Protein AF-A0A959VIA2-F1 (afdb_monomer_lite)

pLDDT: mean 85.79, std 10.81, range [37.0, 98.38]

Radius of gyration: 27.85 Å; chains: 1; bounding box: 62×46×76 Å

Secondary structure (DSSP, 8-state):
--SS-EEHHHHHHHH-TT---TTHHHHHHHHHHHHHHHHHHTTS-GGGEEEETTEEEE--TT---HHHHHHHHHHHHHH-TTSHHHHHHHHHHH--SSTTTT---HHHHHHHHHHHHHHHHHHHHHHHHHHHTT-HHHHHHHHHHHHHH-TT-HHHHHHHHHHHHHHT-HHHHHHHHHHHHHHHHH-SS-S-GGGHHHHHHHSPTTSS---SS-EEEEEE--TTTHHHHHHHHHHTTPEEPTTSSEEEESSHHHHHHHHHHHHHH-TT--EEEEEEE--TTSPPPHHHHHHHTTSPTT-EEEEHHHHHHHHHH-TT-EEEEPTTSSEEEEE-

Foldseek 3Di:
DAPDWDFLVVVLCQVPVPDPDPCSVVVSVVVLVVVLVVCVVVVHHSCQFDDDDGTTHGDNPPPDDLLVLLVVLLVVLVVDVVCNLVSLVVSLVSDDAFDPPPDPRPVCVVSRVVSLVSNVVSLVVNLVVCVVVVNNVRSVVSLVSNCVRVVQPLVSLLCQLVVCLVVVVLVSNQVSLVSLVVNVVPDPDRPCPVCLVSSCVSDPPPPSPDDVFQFKKKKFKDPVLLVVQVVLCVVLVWDAAPVSRITIGNALVSSVVSVVVSCVVFQQMQIETEGDRDDSHDDDDPVSVVVSVVGGGNWYKYFPVSVVRCVVVDVPWDWDADPVRGMTITDD

Sequence (332 aa):
HQAEPVPRDQVIRDLWPNDESANERNRLSVTAYMLRQYLENCGLGGEMVCSERDLIWIDKGKTPVDAEEFLRLYQKGNEDSKKKSEHWHKAFDLYFGSLLAGCTDLWIEAYRNMHSLAFQKIARHLATEAVHEGNFERAFAILKRAIDLEPESDQILALLLRWGSTAGETDLARQAAFALRRIWCTALEIQHPDLLPIMESVLPPGAMTQTDSPTLAACVVDSSTAPHLASYAREYGLELGKTGDFAIAANPVITQKLSKQILRNHPEARILIAMQIMDRNEPLSKWVRNYHRSVKPGETWVTRGAGAVLLDHDESTRLQVRENRKCYRILA

Structure (mmCIF, N/CA/C/O backbone):
data_AF-A0A959VIA2-F1
#
_entry.id   AF-A0A959VIA2-F1
#
loop_
_atom_site.group_PDB
_atom_site.id
_atom_site.type_symbol
_atom_site.label_atom_id
_atom_site.label_alt_id
_atom_site.label_comp_id
_atom_site.label_asym_id
_atom_site.label_entity_id
_atom_site.label_seq_id
_atom_site.pdbx_PDB_ins_code
_atom_site.Cartn_x
_atom_site.Cartn_y
_atom_site.Cartn_z
_atom_site.occupancy
_atom_site.B_iso_or_equiv
_atom_site.auth_seq_id
_atom_site.auth_comp_id
_atom_site.auth_asym_id
_atom_site.auth_atom_id
_atom_site.pdbx_PDB_model_num
ATOM 1 N N . HIS A 1 1 ? 14.168 7.857 -21.575 1.00 54.50 1 HIS A N 1
ATOM 2 C CA . HIS A 1 1 ? 14.795 8.007 -22.903 1.00 54.50 1 HIS A CA 1
ATOM 3 C C . HIS A 1 1 ? 14.164 7.031 -23.880 1.00 54.50 1 HIS A C 1
ATOM 5 O O . HIS A 1 1 ? 14.644 5.916 -24.027 1.00 54.50 1 HIS A O 1
ATOM 11 N N . GLN A 1 2 ? 13.024 7.383 -24.470 1.00 59.69 2 GLN A N 1
ATOM 12 C CA . GLN A 1 2 ? 12.350 6.510 -25.435 1.00 59.69 2 GLN A CA 1
ATOM 13 C C . GLN A 1 2 ? 12.503 7.082 -26.831 1.00 59.69 2 GLN A C 1
ATOM 15 O O . GLN A 1 2 ? 12.360 8.290 -26.986 1.00 59.69 2 GLN A O 1
ATOM 20 N N . ALA A 1 3 ? 12.820 6.232 -27.811 1.00 64.50 3 ALA A N 1
ATOM 21 C CA . ALA A 1 3 ? 13.201 6.639 -29.167 1.00 64.50 3 ALA A CA 1
ATOM 22 C C . ALA A 1 3 ? 14.385 7.633 -29.245 1.00 64.50 3 ALA A C 1
ATOM 24 O O . ALA A 1 3 ? 14.725 8.110 -30.324 1.00 64.50 3 ALA A O 1
ATOM 25 N N . GLU A 1 4 ? 15.044 7.914 -28.119 1.00 81.81 4 GLU A N 1
ATOM 26 C CA . GLU A 1 4 ? 16.259 8.714 -28.040 1.00 81.81 4 GLU A CA 1
ATOM 27 C C . GLU A 1 4 ? 17.462 7.771 -27.974 1.00 81.81 4 GLU A C 1
ATOM 29 O O . GLU A 1 4 ? 17.526 6.945 -27.057 1.00 81.81 4 GLU A O 1
ATOM 34 N N . PRO A 1 5 ? 18.418 7.882 -28.909 1.00 89.50 5 PRO A N 1
ATOM 35 C CA . PRO A 1 5 ? 19.688 7.178 -28.823 1.00 89.50 5 PRO A CA 1
ATOM 36 C C . PRO A 1 5 ? 20.413 7.503 -27.514 1.00 89.50 5 PRO A C 1
ATOM 38 O O . PRO A 1 5 ? 20.743 8.658 -27.249 1.00 89.50 5 PRO A O 1
ATOM 41 N N . VAL A 1 6 ? 20.686 6.479 -26.704 1.00 91.12 6 VAL A N 1
ATOM 42 C CA . VAL A 1 6 ? 21.445 6.614 -25.455 1.00 91.12 6 VAL A CA 1
ATOM 43 C C . VAL A 1 6 ? 22.852 6.046 -25.655 1.00 91.12 6 VAL A C 1
ATOM 45 O O . VAL A 1 6 ? 22.989 4.967 -26.242 1.00 91.12 6 VAL A O 1
ATOM 48 N N . PRO A 1 7 ? 23.912 6.720 -25.167 1.00 92.88 7 PRO A N 1
ATOM 49 C CA . PRO A 1 7 ? 25.258 6.163 -25.179 1.00 92.88 7 PRO A CA 1
ATOM 50 C C . PRO A 1 7 ? 25.320 4.808 -24.473 1.00 92.88 7 PRO A C 1
ATOM 52 O O . PRO A 1 7 ? 24.856 4.668 -23.341 1.00 92.88 7 PRO A O 1
ATOM 55 N N . ARG A 1 8 ? 25.950 3.813 -25.102 1.00 91.38 8 ARG A N 1
ATOM 56 C CA . ARG A 1 8 ? 26.134 2.472 -24.516 1.00 91.38 8 ARG A CA 1
ATOM 57 C C . ARG A 1 8 ? 26.813 2.533 -23.152 1.00 91.38 8 ARG A C 1
ATOM 59 O O . ARG A 1 8 ? 26.382 1.844 -22.237 1.00 91.38 8 ARG A O 1
ATOM 66 N N . ASP A 1 9 ? 27.814 3.397 -23.007 1.00 89.88 9 ASP A N 1
ATOM 67 C CA . ASP A 1 9 ? 28.530 3.577 -21.742 1.00 89.88 9 ASP A CA 1
ATOM 68 C C . ASP A 1 9 ? 27.619 4.150 -20.640 1.00 89.88 9 ASP A C 1
ATOM 70 O O . ASP A 1 9 ? 27.824 3.855 -19.467 1.00 89.88 9 ASP A O 1
ATOM 74 N N . GLN A 1 10 ? 26.594 4.939 -20.992 1.00 89.12 10 GLN A N 1
ATOM 75 C CA . GLN A 1 10 ? 25.587 5.397 -20.028 1.00 89.12 10 GLN A CA 1
ATOM 76 C C . GLN A 1 10 ? 24.697 4.234 -19.584 1.00 89.12 10 GLN A C 1
ATOM 78 O O . GLN A 1 10 ? 24.553 4.006 -18.390 1.00 89.12 10 GLN A O 1
ATOM 83 N N . VAL A 1 11 ? 24.181 3.445 -20.532 1.00 89.06 11 VAL A N 1
ATOM 84 C CA . VAL A 1 11 ? 23.344 2.272 -20.226 1.00 89.06 11 VAL A CA 1
ATOM 85 C C . VAL A 1 11 ? 24.097 1.245 -19.377 1.00 89.06 11 VAL A C 1
ATOM 87 O O . VAL A 1 11 ? 23.521 0.660 -18.467 1.00 89.06 11 VAL A O 1
ATOM 90 N N . ILE A 1 12 ? 25.389 1.040 -19.641 1.00 89.19 12 ILE A N 1
ATOM 91 C CA . ILE A 1 12 ? 26.249 0.163 -18.838 1.00 89.19 12 ILE A CA 1
ATOM 92 C C . ILE A 1 12 ? 26.342 0.660 -17.395 1.00 89.19 12 ILE A C 1
ATOM 94 O O . ILE A 1 12 ? 26.102 -0.125 -16.483 1.00 89.19 12 ILE A O 1
ATOM 98 N N . ARG A 1 13 ? 26.635 1.952 -17.188 1.00 86.81 13 ARG A N 1
ATOM 99 C CA . ARG A 1 13 ? 26.700 2.541 -15.842 1.00 86.81 13 ARG A CA 1
ATOM 100 C C . ARG A 1 13 ? 25.375 2.426 -15.094 1.00 86.81 13 ARG A C 1
ATOM 102 O O . ARG A 1 13 ? 25.390 2.187 -13.893 1.00 86.81 13 ARG A O 1
ATOM 109 N N . ASP A 1 14 ? 24.254 2.580 -15.794 1.00 83.69 14 ASP A N 1
ATOM 110 C CA . ASP A 1 14 ? 22.926 2.536 -15.179 1.00 83.69 14 ASP A CA 1
ATOM 111 C C . ASP A 1 14 ? 22.495 1.105 -14.819 1.00 83.69 14 ASP A C 1
ATOM 113 O O . ASP A 1 14 ? 21.882 0.897 -13.775 1.00 83.69 14 ASP A O 1
ATOM 117 N N . LEU A 1 15 ? 22.821 0.110 -15.655 1.00 84.31 15 LEU A N 1
ATOM 118 C CA . LEU A 1 15 ? 22.455 -1.294 -15.421 1.00 84.31 15 LEU A CA 1
ATOM 119 C C . LEU A 1 15 ? 23.434 -2.036 -14.502 1.00 84.31 15 LEU A C 1
ATOM 121 O O . LEU A 1 15 ? 23.036 -2.968 -13.803 1.00 84.31 15 LEU A O 1
ATOM 125 N N . TRP A 1 16 ? 24.714 -1.662 -14.526 1.00 87.00 16 TRP A N 1
ATOM 126 C CA . TRP A 1 16 ? 25.787 -2.339 -13.794 1.00 87.00 16 TRP A CA 1
ATOM 127 C C . TRP A 1 16 ? 26.742 -1.337 -13.123 1.00 87.00 16 TRP A C 1
ATOM 129 O O . TRP A 1 16 ? 27.935 -1.336 -13.415 1.00 87.00 16 TRP A O 1
ATOM 139 N N . PRO A 1 17 ? 26.260 -0.508 -12.177 1.00 78.19 17 PRO A N 1
ATOM 140 C CA . PRO A 1 17 ? 27.054 0.574 -11.581 1.00 78.19 17 PRO A CA 1
ATOM 141 C C . PRO A 1 17 ? 28.286 0.112 -10.782 1.00 78.19 17 PRO A C 1
ATOM 143 O O . PRO A 1 17 ? 29.177 0.916 -10.533 1.00 78.19 17 PRO A O 1
ATOM 146 N N . ASN A 1 18 ? 28.331 -1.160 -10.371 1.00 79.56 18 ASN A N 1
ATOM 147 C CA . ASN A 1 18 ? 29.387 -1.738 -9.526 1.00 79.56 18 ASN A CA 1
ATOM 148 C C . ASN A 1 18 ? 30.175 -2.862 -10.227 1.00 79.56 18 ASN A C 1
ATOM 150 O O . ASN A 1 18 ? 30.830 -3.661 -9.558 1.00 79.56 18 ASN A O 1
ATOM 154 N N . ASP A 1 19 ? 30.038 -3.008 -11.545 1.00 76.19 19 ASP A N 1
ATOM 155 C CA . ASP A 1 19 ? 30.784 -4.010 -12.309 1.00 76.19 19 ASP A CA 1
ATOM 156 C C . ASP A 1 19 ? 32.118 -3.390 -12.746 1.00 76.19 19 ASP A C 1
ATOM 158 O O . ASP A 1 19 ? 32.125 -2.356 -13.395 1.00 76.19 19 ASP A O 1
ATOM 162 N N . GLU A 1 20 ? 33.240 -3.985 -12.335 1.00 67.44 20 GLU A N 1
ATOM 163 C CA . GLU A 1 20 ? 34.597 -3.561 -12.728 1.00 67.44 20 GLU A CA 1
ATOM 164 C C . GLU A 1 20 ? 35.187 -4.488 -13.810 1.00 67.44 20 GLU A C 1
ATOM 166 O O . GLU A 1 20 ? 36.397 -4.506 -14.062 1.00 67.44 20 GLU A O 1
ATOM 171 N N . SER A 1 21 ? 34.362 -5.346 -14.422 1.00 72.56 21 SER A N 1
ATOM 172 C CA . SER A 1 21 ? 34.844 -6.316 -15.398 1.00 72.56 21 SER A CA 1
ATOM 173 C C . SER A 1 21 ? 35.234 -5.654 -16.721 1.00 72.56 21 SER A C 1
ATOM 175 O O . SER A 1 21 ? 34.533 -4.820 -17.281 1.00 72.56 21 SER A O 1
ATOM 177 N N . ALA A 1 22 ? 36.328 -6.121 -17.325 1.00 67.56 22 ALA A N 1
ATOM 178 C CA . ALA A 1 22 ? 36.824 -5.599 -18.602 1.00 67.56 22 ALA A CA 1
ATOM 179 C C . ALA A 1 22 ? 35.872 -5.809 -19.813 1.00 67.56 22 ALA A C 1
ATOM 181 O O . ALA A 1 22 ? 36.221 -5.436 -20.931 1.00 67.56 22 ALA A O 1
ATOM 182 N N . ASN A 1 23 ? 34.691 -6.421 -19.626 1.00 80.19 23 ASN A N 1
ATOM 183 C CA . ASN A 1 23 ? 33.809 -6.915 -20.693 1.00 80.19 23 ASN A CA 1
ATOM 184 C C . ASN A 1 23 ? 32.367 -6.360 -20.660 1.00 80.19 23 ASN A C 1
ATOM 186 O O . ASN A 1 23 ? 31.474 -6.928 -21.296 1.00 80.19 23 ASN A O 1
ATOM 190 N N . GLU A 1 24 ? 32.121 -5.235 -19.991 1.00 84.12 24 GLU A N 1
ATOM 191 C CA . GLU A 1 24 ? 30.800 -4.586 -19.890 1.00 84.12 24 GLU A CA 1
ATOM 192 C C . GLU A 1 24 ? 30.092 -4.384 -21.247 1.00 84.12 24 GLU A C 1
ATOM 194 O O . GLU A 1 24 ? 28.900 -4.667 -21.401 1.00 84.12 24 GLU A O 1
ATOM 199 N N . ARG A 1 25 ? 30.831 -3.970 -22.288 1.00 85.62 25 ARG A N 1
ATOM 200 C CA . ARG A 1 25 ? 30.282 -3.781 -23.648 1.00 85.62 25 ARG A CA 1
ATOM 201 C C . ARG A 1 25 ? 29.798 -5.086 -24.284 1.00 85.62 25 ARG A C 1
ATOM 203 O O . ARG A 1 25 ? 28.793 -5.090 -25.006 1.00 85.62 25 ARG A O 1
ATOM 210 N N . ASN A 1 26 ? 30.497 -6.192 -24.025 1.00 88.19 26 ASN A N 1
ATOM 211 C CA . ASN A 1 26 ? 30.077 -7.512 -24.490 1.00 88.19 26 ASN A CA 1
ATOM 212 C C . ASN A 1 26 ? 28.800 -7.944 -23.759 1.00 88.19 26 ASN A C 1
ATOM 214 O O . ASN A 1 26 ? 27.849 -8.390 -24.396 1.00 88.19 26 ASN A O 1
ATOM 218 N N . ARG A 1 27 ? 28.735 -7.715 -22.441 1.00 89.38 27 ARG A N 1
ATOM 219 C CA . ARG A 1 27 ? 27.549 -8.004 -21.626 1.00 89.38 27 ARG A CA 1
ATOM 220 C C . ARG A 1 27 ? 26.315 -7.255 -22.129 1.00 89.38 27 ARG A C 1
ATOM 222 O O . ARG A 1 27 ? 25.292 -7.889 -22.368 1.00 89.38 27 ARG A O 1
ATOM 229 N N . LEU A 1 28 ? 26.428 -5.949 -22.394 1.00 91.25 28 LEU A N 1
ATOM 230 C CA . LEU A 1 28 ? 25.335 -5.171 -22.989 1.00 91.25 28 LEU A CA 1
ATOM 231 C C . LEU A 1 28 ? 24.886 -5.745 -24.340 1.00 91.25 28 LEU A C 1
ATOM 233 O O . LEU A 1 28 ? 23.691 -5.810 -24.620 1.00 91.25 28 LEU A O 1
ATOM 237 N N . SER A 1 29 ? 25.830 -6.183 -25.174 1.00 91.00 29 SER A N 1
ATOM 238 C CA . SER A 1 29 ? 25.520 -6.739 -26.496 1.00 91.00 29 SER A CA 1
ATOM 239 C C . SER A 1 29 ? 24.770 -8.073 -26.401 1.00 91.00 29 SER A C 1
ATOM 241 O O . SER A 1 29 ? 23.808 -8.279 -27.142 1.00 91.00 29 SER A O 1
ATOM 243 N N . VAL A 1 30 ? 25.149 -8.940 -25.456 1.00 91.88 30 VAL A N 1
ATOM 244 C CA . VAL A 1 30 ? 24.432 -10.192 -25.162 1.00 91.88 30 VAL A CA 1
ATOM 245 C C . VAL A 1 30 ? 23.031 -9.903 -24.621 1.00 91.88 30 VAL A C 1
ATOM 247 O O . VAL A 1 30 ? 22.064 -10.469 -25.124 1.00 91.88 30 VAL A O 1
ATOM 250 N N . THR A 1 31 ? 22.895 -8.985 -23.660 1.00 92.88 31 THR A N 1
ATOM 251 C CA . THR A 1 31 ? 21.589 -8.582 -23.113 1.00 92.88 31 THR A CA 1
ATOM 252 C C . THR A 1 31 ? 20.672 -8.024 -24.202 1.00 92.88 31 THR A C 1
ATOM 254 O O . THR A 1 31 ? 19.511 -8.417 -24.288 1.00 92.88 31 THR A O 1
ATOM 257 N N . ALA A 1 32 ? 21.189 -7.156 -25.078 1.00 92.94 32 ALA A N 1
ATOM 258 C CA . ALA A 1 32 ? 20.429 -6.606 -26.197 1.00 92.94 32 ALA A CA 1
ATOM 259 C C . ALA A 1 32 ? 19.986 -7.701 -27.178 1.00 92.94 32 ALA A C 1
ATOM 261 O O . ALA A 1 32 ? 18.845 -7.691 -27.625 1.00 92.94 32 ALA A O 1
ATOM 262 N N . TYR A 1 33 ? 20.859 -8.665 -27.490 1.00 94.06 33 TYR A N 1
ATOM 263 C CA . TYR A 1 33 ? 20.501 -9.812 -28.325 1.00 94.06 33 TYR A CA 1
ATOM 264 C C . TYR A 1 33 ? 19.386 -10.657 -27.697 1.00 94.06 33 TYR A C 1
ATOM 266 O O . TYR A 1 33 ? 18.393 -10.938 -28.364 1.00 94.06 3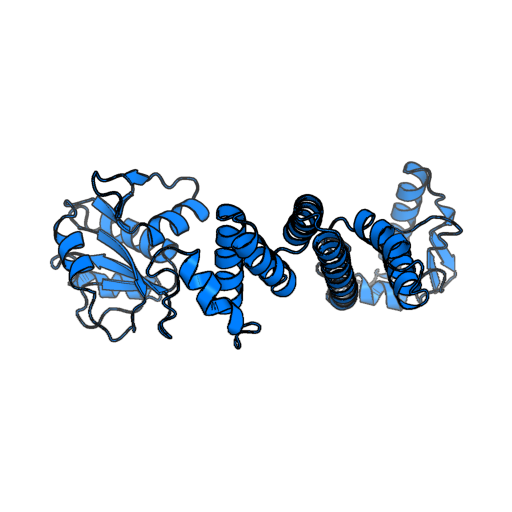3 TYR A O 1
ATOM 274 N N . MET A 1 34 ? 19.504 -10.996 -26.410 1.00 95.25 34 MET A N 1
ATOM 275 C CA . MET A 1 34 ? 18.464 -11.737 -25.690 1.00 95.25 34 MET A CA 1
ATOM 276 C C . MET A 1 34 ? 17.135 -10.980 -25.699 1.00 95.25 34 MET A C 1
ATOM 278 O O . MET A 1 34 ? 16.098 -11.575 -25.974 1.00 95.25 34 MET A O 1
ATOM 282 N N . LEU A 1 35 ? 17.157 -9.665 -25.457 1.00 93.12 35 LEU A N 1
ATOM 283 C CA . LEU A 1 35 ? 15.956 -8.833 -25.496 1.00 93.12 35 LEU A CA 1
ATOM 284 C C . LEU A 1 35 ? 15.275 -8.878 -26.871 1.00 93.12 35 LEU A C 1
ATOM 286 O O . LEU A 1 35 ? 14.057 -9.014 -26.924 1.00 93.12 35 LEU A O 1
ATOM 290 N N . ARG A 1 36 ? 16.039 -8.832 -27.973 1.00 94.75 36 ARG A N 1
ATOM 291 C CA . ARG A 1 36 ? 15.478 -8.980 -29.330 1.00 94.75 36 ARG A CA 1
ATOM 292 C C . ARG A 1 36 ? 14.759 -10.310 -29.502 1.00 94.75 36 ARG A C 1
ATOM 294 O O . ARG A 1 36 ? 13.613 -10.314 -29.932 1.00 94.75 36 ARG A O 1
ATOM 301 N N . GLN A 1 37 ? 15.394 -11.412 -29.103 1.00 95.19 37 GLN A N 1
ATOM 302 C CA . GLN A 1 37 ? 14.780 -12.739 -29.192 1.00 95.19 37 GLN A CA 1
ATOM 303 C C . GLN A 1 37 ? 13.505 -12.838 -28.349 1.00 95.19 37 GLN A C 1
ATOM 305 O O . GLN A 1 37 ? 12.515 -13.419 -28.783 1.00 95.19 37 GLN A O 1
ATOM 310 N N . TYR A 1 38 ? 13.510 -12.268 -27.141 1.00 94.19 38 TYR A N 1
ATOM 311 C CA . TYR A 1 38 ? 12.321 -12.247 -26.292 1.00 94.19 38 TYR A CA 1
ATOM 312 C C . TYR A 1 38 ? 11.181 -11.453 -26.919 1.00 94.19 38 TYR A C 1
ATOM 314 O O . TYR A 1 38 ? 10.045 -11.920 -26.894 1.00 94.19 38 TYR A O 1
ATOM 322 N N . LEU A 1 39 ? 11.472 -10.287 -27.496 1.00 91.12 39 LEU A N 1
ATOM 323 C CA . LEU A 1 39 ? 10.466 -9.499 -28.200 1.00 91.12 39 LEU A CA 1
ATOM 324 C C . LEU A 1 39 ? 9.893 -10.297 -29.375 1.00 91.12 39 LEU A C 1
ATOM 326 O O . LEU A 1 39 ? 8.674 -10.462 -29.427 1.00 91.12 39 LEU A O 1
ATOM 330 N N . GLU A 1 40 ? 10.745 -10.881 -30.226 1.00 92.25 40 GLU A N 1
ATOM 331 C CA . GLU A 1 40 ? 10.318 -11.687 -31.384 1.00 92.25 40 GLU A CA 1
ATOM 332 C C . GLU A 1 40 ? 9.383 -12.827 -30.967 1.00 92.25 40 GLU A C 1
ATOM 334 O O . GLU A 1 40 ? 8.321 -13.023 -31.562 1.00 92.25 40 GLU A O 1
ATOM 339 N N . ASN A 1 41 ? 9.728 -13.535 -29.890 1.00 92.75 41 ASN A N 1
ATOM 340 C CA . ASN A 1 41 ? 8.917 -14.625 -29.347 1.00 92.75 41 ASN A CA 1
ATOM 341 C C . ASN A 1 41 ? 7.564 -14.154 -28.792 1.00 92.75 41 ASN A C 1
ATOM 343 O O . ASN A 1 41 ? 6.594 -14.910 -28.807 1.00 92.75 41 ASN A O 1
ATOM 347 N N . CYS A 1 42 ? 7.482 -12.909 -28.324 1.00 88.56 42 CYS A N 1
ATOM 348 C CA . CYS A 1 42 ? 6.239 -12.269 -27.897 1.00 88.56 42 CYS A CA 1
ATOM 349 C C . CYS A 1 42 ? 5.432 -11.683 -29.071 1.00 88.56 42 CYS A C 1
ATOM 351 O O . CYS A 1 42 ? 4.400 -11.052 -28.841 1.00 88.56 42 CYS A O 1
ATOM 353 N N . GLY A 1 43 ? 5.885 -11.855 -30.319 1.00 88.75 43 GLY A N 1
ATOM 354 C CA . GLY A 1 43 ? 5.278 -11.236 -31.500 1.00 88.75 43 GLY A CA 1
ATOM 355 C C . GLY A 1 43 ? 5.537 -9.729 -31.603 1.00 88.75 43 GLY A C 1
ATOM 356 O O . GLY A 1 43 ? 4.877 -9.045 -32.384 1.00 88.75 43 GLY A O 1
ATOM 357 N N . LEU A 1 44 ? 6.478 -9.212 -30.810 1.00 81.19 44 LEU A N 1
ATOM 358 C CA . LEU A 1 44 ? 6.980 -7.845 -30.871 1.00 81.19 44 LEU A CA 1
ATOM 359 C C . LEU A 1 44 ? 8.258 -7.861 -31.724 1.00 81.19 44 LEU A C 1
ATOM 361 O O . LEU A 1 44 ? 9.098 -8.735 -31.572 1.00 81.19 44 LEU A O 1
ATOM 365 N N . GLY A 1 45 ? 8.418 -6.946 -32.672 1.00 85.44 45 GLY A N 1
ATOM 366 C CA . GLY A 1 45 ? 9.570 -6.989 -33.576 1.00 85.44 45 GLY A CA 1
ATOM 367 C C . GLY A 1 45 ? 10.912 -6.883 -32.838 1.00 85.44 45 GLY A C 1
ATOM 368 O O . GLY A 1 45 ? 11.112 -5.962 -32.045 1.00 85.44 45 GLY A O 1
ATOM 369 N N . GLY A 1 46 ? 11.864 -7.784 -33.102 1.00 85.62 46 GLY A N 1
ATOM 370 C CA . GLY A 1 46 ? 13.225 -7.689 -32.552 1.00 85.62 46 GLY A CA 1
ATOM 371 C C . GLY A 1 46 ? 13.953 -6.418 -33.007 1.00 85.62 46 GLY A C 1
ATOM 372 O O . GLY A 1 46 ? 14.828 -5.896 -32.312 1.00 85.62 46 GLY A O 1
ATOM 373 N N . GLU A 1 47 ? 13.538 -5.854 -34.140 1.00 88.56 47 GLU A N 1
ATOM 374 C CA . GLU A 1 47 ? 13.982 -4.565 -34.661 1.00 88.56 47 GLU A CA 1
ATOM 375 C C . GLU A 1 47 ? 13.688 -3.383 -33.726 1.00 88.56 47 GLU A C 1
ATOM 377 O O . GLU A 1 47 ? 14.355 -2.355 -33.837 1.00 88.56 47 GLU A O 1
ATOM 382 N N . MET A 1 48 ? 12.780 -3.540 -32.751 1.00 90.25 48 MET A N 1
ATOM 383 C CA . MET A 1 48 ? 12.521 -2.522 -31.728 1.00 90.25 48 MET A CA 1
ATOM 384 C C . MET A 1 48 ? 13.773 -2.196 -30.902 1.00 90.25 48 MET A C 1
ATOM 386 O O . MET A 1 48 ? 13.890 -1.083 -30.397 1.00 90.25 48 MET A O 1
ATOM 390 N N . VAL A 1 49 ? 14.729 -3.125 -30.754 1.00 92.25 49 VAL A N 1
ATOM 391 C CA . VAL A 1 49 ? 16.016 -2.853 -30.087 1.00 92.25 49 VAL A CA 1
ATOM 392 C C . VAL A 1 49 ? 17.037 -2.396 -31.122 1.00 92.25 49 VAL A C 1
ATOM 394 O O . VAL A 1 49 ? 17.795 -3.191 -31.699 1.00 92.25 49 VAL A O 1
ATOM 397 N N . CYS A 1 50 ? 17.087 -1.091 -31.336 1.00 91.44 50 CYS A N 1
ATOM 398 C CA . CYS A 1 50 ? 17.985 -0.471 -32.290 1.00 91.44 50 CYS A CA 1
ATOM 399 C C . CYS A 1 50 ? 19.360 -0.200 -31.667 1.00 91.44 50 CYS A C 1
ATOM 401 O O . CYS A 1 50 ? 19.494 0.074 -30.473 1.00 91.44 50 CYS A O 1
ATOM 403 N N . SER A 1 51 ? 20.411 -0.272 -32.481 1.00 91.38 51 SER A N 1
ATOM 404 C CA . SER A 1 51 ? 21.758 0.057 -32.025 1.00 91.38 51 SER A CA 1
ATOM 405 C C . SER A 1 51 ? 22.641 0.548 -33.160 1.00 91.38 51 SER A C 1
ATOM 407 O O . SER A 1 51 ? 22.699 -0.088 -34.209 1.00 91.38 51 SER A O 1
ATOM 409 N N . GLU A 1 52 ? 23.413 1.593 -32.887 1.00 90.06 52 GLU A N 1
ATOM 410 C CA . GLU A 1 52 ? 24.546 2.054 -33.694 1.00 90.06 52 GLU A CA 1
ATOM 411 C C . GLU A 1 52 ? 25.836 1.944 -32.866 1.00 90.06 52 GLU A C 1
ATOM 413 O O . GLU A 1 52 ? 25.773 1.583 -31.689 1.00 90.06 52 GLU A O 1
ATOM 418 N N . ARG A 1 53 ? 27.011 2.203 -33.469 1.00 86.62 53 ARG A N 1
ATOM 419 C CA . ARG A 1 53 ? 28.348 1.957 -32.870 1.00 86.62 53 ARG A CA 1
ATOM 420 C C . ARG A 1 53 ? 28.388 2.143 -31.349 1.00 86.62 53 ARG A C 1
ATOM 422 O O . ARG A 1 53 ? 28.613 1.171 -30.632 1.00 86.62 53 ARG A O 1
ATOM 429 N N . ASP A 1 54 ? 28.095 3.354 -30.883 1.00 90.44 54 ASP A N 1
ATOM 430 C CA . ASP A 1 54 ? 28.140 3.713 -29.463 1.00 90.44 54 ASP A CA 1
ATOM 431 C C . ASP A 1 54 ? 26.758 4.056 -28.883 1.00 90.44 54 ASP A C 1
ATOM 433 O O . ASP A 1 54 ? 26.669 4.541 -27.758 1.00 90.44 54 ASP A O 1
ATOM 437 N N . LEU A 1 55 ? 25.674 3.777 -29.616 1.00 92.81 55 LEU A N 1
ATOM 438 C CA . LEU A 1 55 ? 24.307 4.149 -29.241 1.00 92.81 55 LEU A CA 1
ATOM 439 C C . LEU A 1 55 ? 23.377 2.933 -29.206 1.00 92.81 55 LEU A C 1
ATOM 441 O O . LEU A 1 55 ? 23.502 2.000 -30.000 1.00 92.81 55 LEU A O 1
ATOM 445 N N . ILE A 1 56 ? 22.413 2.955 -28.294 1.00 92.81 56 ILE A N 1
ATOM 446 C CA . ILE A 1 56 ? 21.337 1.967 -28.203 1.00 92.81 56 ILE A CA 1
ATOM 447 C C . ILE A 1 56 ? 20.035 2.676 -27.831 1.00 92.81 56 ILE A C 1
ATOM 449 O O . ILE A 1 56 ? 20.044 3.624 -27.048 1.00 92.81 56 ILE A O 1
ATOM 453 N N . TRP A 1 57 ? 18.919 2.245 -28.411 1.00 92.38 57 TRP A N 1
ATOM 454 C CA . TRP A 1 57 ? 17.594 2.749 -28.057 1.00 92.38 57 TRP A CA 1
ATOM 455 C C . TRP A 1 57 ? 16.516 1.710 -28.334 1.00 92.38 57 TRP A C 1
ATOM 457 O O . TRP A 1 57 ? 16.735 0.729 -29.045 1.00 92.38 57 TRP A O 1
ATOM 467 N N . ILE A 1 58 ? 15.340 1.950 -27.759 1.00 89.88 58 ILE A N 1
ATOM 468 C CA . ILE A 1 58 ? 14.128 1.204 -28.078 1.00 89.88 58 ILE A CA 1
ATOM 469 C C . ILE A 1 58 ? 13.266 2.069 -28.998 1.00 89.88 58 ILE A C 1
ATOM 471 O O . ILE A 1 58 ? 12.784 3.126 -28.577 1.00 89.88 58 ILE A O 1
ATOM 475 N N . ASP A 1 59 ? 13.080 1.625 -30.240 1.00 88.94 59 ASP A N 1
ATOM 476 C CA . ASP A 1 59 ? 12.052 2.146 -31.135 1.00 88.94 59 ASP A CA 1
ATOM 477 C C . ASP A 1 59 ? 10.780 1.323 -30.951 1.00 88.94 59 ASP A C 1
ATOM 479 O O . ASP A 1 59 ? 10.607 0.233 -31.493 1.00 88.94 59 ASP A O 1
ATOM 483 N N . LYS A 1 60 ? 9.870 1.851 -30.140 1.00 81.50 60 LYS A N 1
ATOM 484 C CA . LYS A 1 60 ? 8.581 1.207 -29.903 1.00 81.50 60 LYS A CA 1
ATOM 485 C C . LYS A 1 60 ? 7.596 1.380 -31.064 1.00 81.50 60 LYS A C 1
ATOM 487 O O . LYS A 1 60 ? 6.533 0.758 -31.044 1.00 81.50 60 LYS A O 1
ATOM 492 N N . GLY A 1 61 ? 7.888 2.238 -32.045 1.00 82.56 61 GLY A N 1
ATOM 493 C CA . GLY A 1 61 ? 6.954 2.613 -33.101 1.00 82.56 61 GLY A CA 1
ATOM 494 C C . GLY A 1 61 ? 5.607 3.083 -32.537 1.00 82.56 61 GLY A C 1
ATOM 495 O O . GLY A 1 61 ? 5.527 4.056 -31.788 1.00 82.56 61 GLY A O 1
ATOM 496 N N . LYS A 1 62 ? 4.529 2.369 -32.889 1.00 76.50 62 LYS A N 1
ATOM 497 C CA . LYS A 1 62 ? 3.162 2.608 -32.380 1.00 76.50 62 LYS A CA 1
ATOM 498 C C . LYS A 1 62 ? 2.772 1.700 -31.209 1.00 76.50 62 LYS A C 1
ATOM 500 O O . LYS A 1 62 ? 1.610 1.710 -30.808 1.00 76.50 62 LYS A O 1
ATOM 505 N N . THR A 1 63 ? 3.704 0.902 -30.694 1.00 83.12 63 THR A N 1
ATOM 506 C CA . THR A 1 63 ? 3.434 -0.038 -29.605 1.00 83.12 63 THR A CA 1
ATOM 507 C C . THR A 1 63 ? 3.069 0.749 -28.346 1.00 83.12 63 THR A C 1
ATOM 509 O O . THR A 1 63 ? 3.869 1.576 -27.894 1.00 83.12 63 THR A O 1
ATOM 512 N N . PRO A 1 64 ? 1.861 0.550 -27.795 1.00 81.56 64 PRO A N 1
ATOM 513 C CA . PRO A 1 64 ? 1.434 1.263 -26.605 1.00 81.56 64 PRO A CA 1
ATOM 514 C C . PRO A 1 64 ? 2.214 0.770 -25.385 1.00 81.56 64 PRO A C 1
ATOM 516 O O . PRO A 1 64 ? 2.461 -0.423 -25.231 1.00 81.56 64 PRO A O 1
ATOM 519 N N . VAL A 1 65 ? 2.563 1.707 -24.509 1.00 89.25 65 VAL A N 1
ATOM 520 C CA . VAL A 1 65 ? 3.145 1.434 -23.193 1.00 89.25 65 VAL A CA 1
ATOM 521 C C . VAL A 1 65 ? 2.164 1.978 -22.167 1.00 89.25 65 VAL A C 1
ATOM 523 O O . VAL A 1 65 ? 1.804 3.156 -22.203 1.00 89.25 65 VAL A O 1
ATOM 526 N N . ASP A 1 66 ? 1.702 1.106 -21.285 1.00 92.81 66 ASP A N 1
ATOM 527 C CA . ASP A 1 66 ? 0.684 1.388 -20.275 1.00 92.81 66 ASP A CA 1
ATOM 528 C C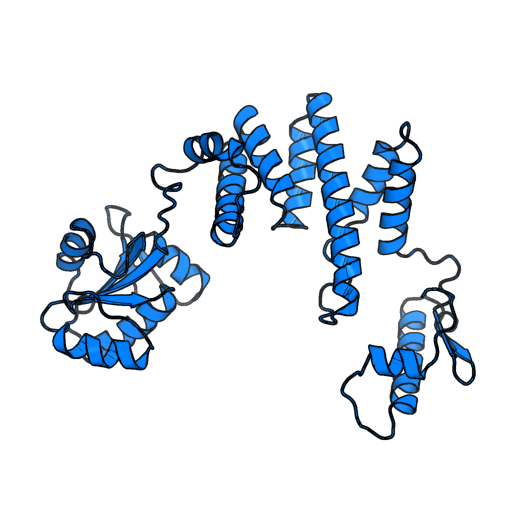 . ASP A 1 66 ? 1.072 2.541 -19.340 1.00 92.81 66 ASP A C 1
ATOM 530 O O . ASP A 1 66 ? 0.280 3.464 -19.157 1.00 92.81 66 ASP A O 1
ATOM 534 N N . ALA A 1 67 ? 2.301 2.548 -18.822 1.00 92.69 67 ALA A N 1
ATOM 535 C CA . ALA A 1 67 ? 2.812 3.580 -17.922 1.00 92.69 67 ALA A CA 1
ATOM 536 C C . ALA A 1 67 ? 2.780 4.980 -18.562 1.00 92.69 67 ALA A C 1
ATOM 538 O O . ALA A 1 67 ? 2.415 5.974 -17.933 1.00 92.69 67 ALA A O 1
ATOM 539 N N . GLU A 1 68 ? 3.100 5.071 -19.851 1.00 91.38 68 GLU A N 1
ATOM 540 C CA . GLU A 1 68 ? 3.028 6.338 -20.574 1.00 91.38 68 GLU A CA 1
ATOM 541 C C . GLU A 1 68 ? 1.604 6.742 -20.910 1.00 91.38 68 GLU A C 1
ATOM 543 O O . GLU A 1 68 ? 1.247 7.911 -20.775 1.00 91.38 68 GLU A O 1
ATOM 548 N N . GLU A 1 69 ? 0.787 5.792 -21.361 1.00 95.25 69 GLU A N 1
ATOM 549 C CA . GLU A 1 69 ? -0.610 6.055 -21.679 1.00 95.25 69 GLU A CA 1
ATOM 550 C C . GLU A 1 69 ? -1.365 6.522 -20.427 1.00 95.25 69 GLU A C 1
ATOM 552 O O . GLU A 1 69 ? -2.145 7.474 -20.501 1.00 95.25 69 GLU A O 1
ATOM 557 N N . PHE A 1 70 ? -1.054 5.940 -19.267 1.00 97.56 70 PHE A N 1
ATOM 558 C CA . PHE A 1 70 ? -1.516 6.384 -17.957 1.00 97.56 70 PHE A CA 1
ATOM 559 C C . PHE A 1 70 ? -1.187 7.863 -17.705 1.00 97.56 70 PHE A C 1
ATOM 561 O O . PHE A 1 70 ? -2.096 8.666 -17.473 1.00 97.56 70 PHE A O 1
ATOM 568 N N . LEU A 1 71 ? 0.089 8.259 -17.801 1.00 95.44 71 LEU A N 1
ATOM 569 C CA . LEU A 1 71 ? 0.496 9.653 -17.579 1.00 95.44 71 LEU A CA 1
ATOM 570 C C . LEU A 1 71 ? -0.103 10.602 -18.619 1.00 95.44 71 LEU A C 1
ATOM 572 O O . LEU A 1 71 ? -0.525 11.708 -18.278 1.00 95.44 71 LEU A O 1
ATOM 576 N N . ARG A 1 72 ? -0.191 10.170 -19.879 1.00 95.50 72 ARG A N 1
ATOM 577 C CA . ARG A 1 72 ? -0.788 10.953 -20.963 1.00 95.50 72 ARG A CA 1
ATOM 578 C C . ARG A 1 72 ? -2.268 11.221 -20.701 1.00 95.50 72 ARG A C 1
ATOM 580 O O . ARG A 1 72 ? -2.751 12.322 -20.952 1.00 95.50 72 ARG A O 1
ATOM 587 N N . LEU A 1 73 ? -3.014 10.223 -20.232 1.00 97.44 73 LEU A N 1
ATOM 588 C CA . LEU A 1 73 ? -4.419 10.374 -19.848 1.00 97.44 73 LEU A CA 1
ATOM 589 C C . LEU A 1 73 ? -4.573 11.254 -18.604 1.00 97.44 73 LEU A C 1
ATOM 591 O O . LEU A 1 73 ? -5.445 12.124 -18.578 1.00 97.44 73 LEU A O 1
ATOM 595 N N . TYR A 1 74 ? -3.694 11.091 -17.614 1.00 97.12 74 TYR A N 1
ATOM 596 C CA . TYR A 1 74 ? -3.650 11.965 -16.445 1.00 97.12 74 TYR A CA 1
ATOM 597 C C . TYR A 1 74 ? -3.453 13.437 -16.844 1.00 97.12 74 TYR A C 1
ATOM 599 O O . TYR A 1 74 ? -4.221 14.297 -16.406 1.00 97.12 74 TYR A O 1
ATOM 607 N N . GLN A 1 75 ? -2.478 13.725 -17.714 1.00 96.38 75 GLN A N 1
ATOM 608 C CA . GLN A 1 75 ? -2.201 15.067 -18.238 1.00 96.38 75 GLN A CA 1
ATOM 609 C C . GLN A 1 75 ? -3.383 15.630 -19.030 1.00 96.38 75 GLN A C 1
ATOM 611 O O . GLN A 1 75 ? -3.851 16.717 -18.699 1.00 96.38 75 GLN A O 1
ATOM 616 N N . LYS A 1 76 ? -3.957 14.866 -19.970 1.00 96.00 76 LYS A N 1
ATOM 617 C CA . LYS A 1 76 ? -5.141 15.313 -20.725 1.00 96.00 76 LYS A CA 1
ATOM 618 C C . LYS A 1 76 ? -6.320 15.673 -19.828 1.00 96.00 76 LYS A C 1
ATOM 620 O O . LYS A 1 76 ? -7.007 16.649 -20.098 1.00 96.00 76 LYS A O 1
ATOM 625 N N . GLY A 1 77 ? -6.547 14.927 -18.747 1.00 95.38 77 GLY A N 1
ATOM 626 C CA . GLY A 1 77 ? -7.594 15.285 -17.791 1.00 95.38 77 GLY A CA 1
ATOM 627 C C . GLY A 1 77 ? -7.276 16.530 -16.949 1.00 95.38 77 GLY A C 1
ATOM 628 O O . GLY A 1 77 ? -8.194 17.166 -16.440 1.00 95.38 77 GLY A O 1
ATOM 629 N N . ASN A 1 78 ? -6.004 16.921 -16.805 1.00 93.25 78 ASN A N 1
ATOM 630 C CA . ASN A 1 78 ? -5.656 18.224 -16.222 1.00 93.25 78 ASN A CA 1
ATOM 631 C C . ASN A 1 78 ? -5.869 19.381 -17.220 1.00 93.25 78 ASN A C 1
ATOM 633 O O . ASN A 1 78 ? -6.161 20.491 -16.782 1.00 93.25 78 ASN A O 1
ATOM 637 N N . GLU A 1 79 ? -5.730 19.133 -18.525 1.00 94.88 79 GLU A N 1
ATOM 638 C CA . GLU A 1 79 ? -5.867 20.141 -19.589 1.00 94.88 79 GLU A CA 1
ATOM 639 C C . GLU A 1 79 ? -7.328 20.384 -20.004 1.00 94.88 79 GLU A C 1
ATOM 641 O O . GLU A 1 79 ? -7.748 21.532 -20.150 1.00 94.88 79 GLU A O 1
ATOM 646 N N . ASP A 1 80 ? -8.118 19.319 -20.176 1.00 92.50 80 ASP A N 1
ATOM 647 C CA . ASP A 1 80 ? -9.527 19.389 -20.578 1.00 92.50 80 ASP A CA 1
ATOM 648 C C . ASP A 1 80 ? -10.442 19.103 -19.384 1.00 92.50 80 ASP A C 1
ATOM 650 O O . ASP A 1 80 ? -10.777 17.956 -19.081 1.00 92.50 80 ASP A O 1
ATOM 654 N N . SER A 1 81 ? -10.889 20.167 -18.715 1.00 87.19 81 SER A N 1
ATOM 655 C CA . SER A 1 81 ? -11.783 20.057 -17.558 1.00 87.19 81 SER A CA 1
ATOM 656 C C . SER A 1 81 ? -13.139 19.427 -17.887 1.00 87.19 81 SER A C 1
ATOM 658 O O . SER A 1 81 ? -13.738 18.822 -17.002 1.00 87.19 81 SER A O 1
ATOM 660 N N . LYS A 1 82 ? -13.621 19.516 -19.138 1.00 89.62 82 LYS A N 1
ATOM 661 C CA . LYS A 1 82 ? -14.916 18.942 -19.545 1.00 89.62 82 LYS A CA 1
ATOM 662 C C . LYS A 1 82 ? -14.845 17.430 -19.722 1.00 89.62 82 LYS A C 1
ATOM 664 O O . LYS A 1 82 ? -15.841 16.754 -19.496 1.00 89.62 82 LYS A O 1
ATOM 669 N N . LYS A 1 83 ? -13.683 16.907 -20.125 1.00 92.81 83 LYS A N 1
ATOM 670 C CA . LYS A 1 83 ? -13.435 15.466 -20.320 1.00 92.81 83 LYS A CA 1
ATOM 671 C C . LYS A 1 83 ? -12.515 14.863 -19.266 1.00 92.81 83 LYS A C 1
ATOM 673 O O . LYS A 1 83 ? -12.029 13.742 -19.425 1.00 92.81 83 LYS A O 1
ATOM 678 N N . LYS A 1 84 ? -12.275 15.594 -18.180 1.00 95.25 84 LYS A N 1
ATOM 679 C CA . LYS A 1 84 ? -11.367 15.193 -17.110 1.00 95.25 84 LYS A CA 1
ATOM 680 C C . LYS A 1 84 ? -11.695 13.808 -16.571 1.00 95.25 84 LYS A C 1
ATOM 682 O O . LYS A 1 84 ? -10.830 12.937 -16.602 1.00 95.25 84 LYS A O 1
ATOM 687 N N . SER A 1 85 ? -12.938 13.590 -16.153 1.00 93.94 85 SER A N 1
ATOM 688 C CA . SER A 1 85 ? -13.380 12.323 -15.565 1.00 93.94 85 SER A CA 1
ATOM 689 C C . SER A 1 85 ? -13.305 11.171 -16.567 1.00 93.94 85 SER A C 1
ATOM 691 O O . SER A 1 85 ? -12.901 10.074 -16.200 1.00 93.94 85 SER A O 1
ATOM 693 N N . GLU A 1 86 ? -13.587 11.412 -17.854 1.00 96.69 86 GLU A N 1
ATOM 694 C CA . GLU A 1 86 ? -13.440 10.396 -18.908 1.00 96.69 86 GLU A CA 1
ATOM 695 C C . GLU A 1 86 ? -11.978 9.960 -19.082 1.00 96.69 86 GLU A C 1
ATOM 697 O O . GLU A 1 86 ? -11.678 8.767 -19.178 1.00 96.69 86 GLU A O 1
ATOM 702 N N . HIS A 1 87 ? -11.051 10.920 -19.125 1.00 97.88 87 HIS A N 1
ATOM 703 C CA . HIS A 1 87 ? -9.624 10.630 -19.230 1.00 97.88 87 HIS A CA 1
ATOM 704 C C . HIS A 1 87 ? -9.087 9.951 -17.971 1.00 97.88 87 HIS A C 1
ATOM 706 O O . HIS A 1 87 ? -8.330 8.986 -18.066 1.00 97.88 87 HIS A O 1
ATOM 712 N N . TRP A 1 88 ? -9.503 10.423 -16.800 1.00 98.00 88 TRP A N 1
ATOM 713 C CA . TRP A 1 88 ? -9.054 9.894 -15.520 1.00 98.00 88 TRP A CA 1
ATOM 714 C C . TRP A 1 88 ? -9.638 8.518 -15.212 1.00 98.00 88 TRP A C 1
ATOM 716 O O . TRP A 1 88 ? -8.931 7.710 -14.623 1.00 98.00 88 TRP A O 1
ATOM 726 N N . HIS A 1 89 ? -10.843 8.186 -15.685 1.00 97.62 89 HIS A N 1
ATOM 727 C CA . HIS A 1 89 ? -11.350 6.812 -15.633 1.00 97.62 89 HIS A CA 1
ATOM 728 C C . HIS A 1 89 ? -10.465 5.847 -16.423 1.00 97.62 89 HIS A C 1
ATOM 730 O O . HIS A 1 89 ? -10.039 4.829 -15.888 1.00 97.62 89 HIS A O 1
ATOM 736 N N . LYS A 1 90 ? -10.101 6.202 -17.660 1.00 97.62 90 LYS A N 1
ATOM 737 C CA . LYS A 1 90 ? -9.198 5.371 -18.473 1.00 97.62 90 LYS A CA 1
ATOM 738 C C . LYS A 1 90 ? -7.818 5.224 -17.829 1.00 97.62 90 LYS A C 1
ATOM 740 O O . LYS A 1 90 ? -7.247 4.142 -17.864 1.00 97.62 90 LYS A O 1
ATOM 745 N N . ALA A 1 91 ? -7.290 6.294 -17.230 1.00 97.75 91 ALA A N 1
ATOM 746 C CA . ALA A 1 91 ? -6.028 6.231 -16.495 1.00 97.75 91 ALA A CA 1
ATOM 747 C C . ALA A 1 91 ? -6.144 5.316 -15.267 1.00 97.75 91 ALA A C 1
ATOM 749 O O . ALA A 1 91 ? -5.283 4.473 -15.044 1.00 97.75 91 ALA A O 1
ATOM 750 N N . PHE A 1 92 ? -7.225 5.440 -14.494 1.00 98.12 92 PHE A N 1
ATOM 751 C CA . PHE A 1 92 ? -7.476 4.592 -13.332 1.00 98.12 92 PHE A CA 1
ATOM 752 C C . PHE A 1 92 ? -7.457 3.106 -13.711 1.00 98.12 92 PHE A C 1
ATOM 754 O O . PHE A 1 92 ? -6.835 2.310 -13.018 1.00 98.12 92 PHE A O 1
ATOM 761 N N . ASP A 1 93 ? -8.054 2.729 -14.842 1.00 96.94 93 ASP A N 1
ATOM 762 C CA . ASP A 1 93 ? -8.117 1.338 -15.307 1.00 96.94 93 ASP A CA 1
ATOM 763 C C . ASP A 1 93 ? -6.787 0.771 -15.817 1.00 96.94 93 ASP A C 1
ATOM 765 O O . ASP A 1 93 ? -6.590 -0.438 -15.750 1.00 96.94 93 ASP A O 1
ATOM 769 N N . LEU A 1 94 ? -5.851 1.619 -16.248 1.00 96.81 94 LEU A N 1
ATOM 770 C CA . LEU A 1 94 ? -4.510 1.193 -16.666 1.00 96.81 94 LEU A CA 1
ATOM 771 C C . LEU A 1 94 ? -3.541 0.975 -15.498 1.00 96.81 94 LEU A C 1
ATOM 773 O O . LEU A 1 94 ? -2.477 0.395 -15.690 1.00 96.81 94 LEU A O 1
ATOM 777 N N . TYR A 1 95 ? -3.873 1.456 -14.299 1.00 96.75 95 TYR A N 1
ATOM 778 C CA . TYR A 1 95 ? -2.985 1.352 -13.147 1.00 96.75 95 TYR A CA 1
ATOM 779 C C . TYR A 1 95 ? -3.175 0.018 -12.410 1.00 96.75 95 TYR A C 1
ATOM 781 O O . TYR A 1 95 ? -4.242 -0.250 -11.848 1.00 96.75 95 TYR A O 1
ATOM 789 N N . PHE A 1 96 ? -2.121 -0.802 -12.388 1.00 94.25 96 PHE A N 1
ATOM 790 C CA . PHE A 1 96 ? -2.111 -2.133 -11.760 1.00 94.25 96 PHE A CA 1
ATOM 791 C C . PHE A 1 96 ? -1.163 -2.248 -10.557 1.00 94.25 96 PHE A C 1
ATOM 793 O O . PHE A 1 96 ? -1.001 -3.337 -10.013 1.00 94.25 96 PHE A O 1
ATOM 800 N N . GLY A 1 97 ? -0.557 -1.140 -10.122 1.00 92.88 97 GLY A N 1
ATOM 801 C CA . GLY A 1 97 ? 0.344 -1.086 -8.972 1.00 92.88 97 GLY A CA 1
ATOM 802 C C . GLY A 1 97 ? 1.665 -0.394 -9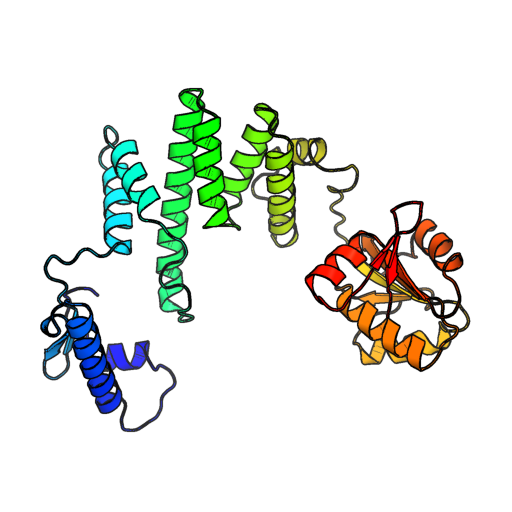.294 1.00 92.88 97 GLY A C 1
ATOM 803 O O . GLY A 1 97 ? 1.797 0.303 -10.303 1.00 92.88 97 GLY A O 1
ATOM 804 N N . SER A 1 98 ? 2.651 -0.598 -8.420 1.00 90.94 98 SER A N 1
ATOM 805 C CA . SER A 1 98 ? 3.950 0.068 -8.514 1.00 90.94 98 SER A CA 1
ATOM 806 C C . SER A 1 98 ? 4.670 -0.223 -9.835 1.00 90.94 98 SER A C 1
ATOM 808 O O . SER A 1 98 ? 4.798 -1.372 -10.271 1.00 90.94 98 SER A O 1
ATOM 810 N N . LEU A 1 99 ? 5.179 0.840 -10.462 1.00 91.12 99 LEU A N 1
ATOM 811 C CA . LEU A 1 99 ? 5.911 0.771 -11.722 1.00 91.12 99 LEU A CA 1
ATOM 812 C C . LEU A 1 99 ? 7.150 -0.128 -11.579 1.00 91.12 99 LEU A C 1
ATOM 814 O O . LEU A 1 99 ? 7.977 0.081 -10.689 1.00 91.12 99 LEU A O 1
ATOM 818 N N . LEU A 1 100 ? 7.288 -1.104 -12.485 1.00 90.00 100 LEU A N 1
ATOM 819 C CA . LEU A 1 100 ? 8.375 -2.092 -12.483 1.00 90.00 100 LEU A CA 1
ATOM 820 C C . LEU A 1 100 ? 8.557 -2.766 -11.113 1.00 90.00 100 LEU A C 1
ATOM 822 O O . LEU A 1 100 ? 9.674 -2.817 -10.594 1.00 90.00 100 LEU A O 1
ATOM 826 N N . ALA A 1 101 ? 7.469 -3.234 -10.493 1.00 86.06 101 ALA A N 1
ATOM 827 C CA . ALA A 1 101 ? 7.522 -3.954 -9.222 1.00 86.06 101 ALA A CA 1
ATOM 828 C C . ALA A 1 101 ? 8.588 -5.073 -9.269 1.00 86.06 101 ALA A C 1
ATOM 830 O O . ALA A 1 101 ? 8.533 -5.958 -10.119 1.00 86.06 101 ALA A O 1
ATOM 831 N N . GLY A 1 102 ? 9.592 -4.993 -8.388 1.00 85.19 102 GLY A N 1
ATOM 832 C CA . GLY A 1 102 ? 10.748 -5.904 -8.355 1.00 85.19 102 GLY A CA 1
ATOM 833 C C . GLY A 1 102 ? 12.083 -5.281 -8.784 1.00 85.19 102 GLY A C 1
ATOM 834 O O . GLY A 1 102 ? 13.130 -5.795 -8.406 1.00 85.19 102 GLY A O 1
ATOM 835 N N . CYS A 1 103 ? 12.079 -4.150 -9.498 1.00 84.81 103 CYS A N 1
ATOM 836 C CA . CYS A 1 103 ? 13.295 -3.362 -9.726 1.00 84.81 103 CYS A CA 1
ATOM 837 C C . CYS A 1 103 ? 13.658 -2.581 -8.449 1.00 84.81 103 CYS A C 1
ATOM 839 O O . CYS A 1 103 ? 12.818 -1.868 -7.899 1.00 84.81 103 CYS A O 1
ATOM 841 N N . THR A 1 104 ? 14.888 -2.718 -7.961 1.00 82.56 104 THR A N 1
ATOM 842 C CA . THR A 1 104 ? 15.363 -2.065 -6.724 1.00 82.56 104 THR A CA 1
ATOM 843 C C . THR A 1 104 ? 16.274 -0.869 -6.992 1.00 82.56 104 THR A C 1
ATOM 845 O O . THR A 1 104 ? 16.869 -0.329 -6.063 1.00 82.56 104 THR A O 1
ATOM 848 N N . ASP A 1 105 ? 16.427 -0.474 -8.255 1.00 81.50 105 ASP A N 1
ATOM 849 C CA . ASP A 1 105 ? 17.347 0.589 -8.636 1.00 81.50 105 ASP A CA 1
ATOM 850 C C . ASP A 1 105 ? 16.803 1.967 -8.246 1.00 81.50 105 ASP A C 1
ATOM 852 O O . ASP A 1 105 ? 15.652 2.307 -8.503 1.00 81.50 105 ASP A O 1
ATOM 856 N N . LEU A 1 106 ? 17.650 2.817 -7.667 1.00 79.69 106 LEU A N 1
ATOM 857 C CA . LEU A 1 106 ? 17.211 4.107 -7.119 1.00 79.69 106 LEU A CA 1
ATOM 858 C C . LEU A 1 106 ? 16.629 5.063 -8.172 1.00 79.69 106 LEU A C 1
ATOM 860 O O . LEU A 1 106 ? 15.820 5.929 -7.841 1.00 79.69 106 LEU A O 1
ATOM 864 N N . TRP A 1 107 ? 17.017 4.920 -9.442 1.00 81.50 107 TRP A N 1
ATOM 865 C CA . TRP A 1 107 ? 16.536 5.793 -10.512 1.00 81.50 107 TRP A CA 1
ATOM 866 C C . TRP A 1 107 ? 15.032 5.628 -10.780 1.00 81.50 107 TRP A C 1
ATOM 868 O O . TRP A 1 107 ? 14.400 6.582 -11.240 1.00 81.50 107 TRP A O 1
ATOM 878 N N . ILE A 1 108 ? 14.434 4.462 -10.482 1.00 87.00 108 ILE A N 1
ATOM 879 C CA . ILE A 1 108 ? 13.008 4.217 -10.747 1.00 87.00 108 ILE A CA 1
ATOM 880 C C . ILE A 1 108 ? 12.095 4.865 -9.694 1.00 87.00 108 ILE A C 1
ATOM 882 O O . ILE A 1 108 ? 10.932 5.153 -9.981 1.00 87.00 108 ILE A O 1
ATOM 886 N N . GLU A 1 109 ? 12.619 5.180 -8.507 1.00 87.12 109 GLU A N 1
ATOM 887 C CA . GLU A 1 109 ? 11.841 5.707 -7.376 1.00 87.12 109 GLU A CA 1
ATOM 888 C C . GLU A 1 109 ? 11.138 7.030 -7.702 1.00 87.12 109 GLU A C 1
ATOM 890 O O . GLU A 1 109 ? 9.959 7.212 -7.397 1.00 87.12 109 GLU A O 1
ATOM 895 N N . ALA A 1 110 ? 11.811 7.941 -8.411 1.00 84.81 110 ALA A N 1
ATOM 896 C CA . ALA A 1 110 ? 11.197 9.198 -8.838 1.00 84.81 110 ALA A CA 1
ATOM 897 C C . ALA A 1 110 ? 9.989 8.965 -9.767 1.00 84.81 110 ALA A C 1
ATOM 899 O O . ALA A 1 110 ? 8.959 9.633 -9.641 1.00 84.81 110 ALA A O 1
ATOM 900 N N . TYR A 1 111 ? 10.085 7.983 -10.668 1.00 88.75 111 TYR A N 1
ATOM 901 C CA . TYR A 1 111 ? 8.996 7.633 -11.576 1.00 88.75 111 TYR A CA 1
ATOM 902 C C . TYR A 1 111 ? 7.856 6.928 -10.842 1.00 88.75 111 TYR A C 1
ATOM 904 O O . TYR A 1 111 ? 6.698 7.261 -11.095 1.00 88.75 111 TYR A O 1
ATOM 912 N N . ARG A 1 112 ? 8.156 6.011 -9.912 1.00 93.06 112 ARG A N 1
ATOM 913 C CA . ARG A 1 112 ? 7.152 5.371 -9.043 1.00 93.06 112 ARG A CA 1
ATOM 914 C C . ARG A 1 112 ? 6.358 6.405 -8.267 1.00 93.06 112 ARG A C 1
ATOM 916 O O . ARG A 1 112 ? 5.133 6.408 -8.353 1.00 93.06 112 ARG A O 1
ATOM 923 N N . ASN A 1 113 ? 7.051 7.333 -7.612 1.00 89.94 113 ASN A N 1
ATOM 924 C CA . ASN A 1 113 ? 6.425 8.411 -6.854 1.00 89.94 113 ASN A CA 1
ATOM 925 C C . ASN A 1 113 ? 5.523 9.272 -7.741 1.00 89.94 113 ASN A C 1
ATOM 927 O O . ASN A 1 113 ? 4.381 9.545 -7.382 1.00 89.94 113 ASN A O 1
ATOM 931 N N . MET A 1 114 ? 5.989 9.653 -8.934 1.00 92.44 114 MET A N 1
ATOM 932 C CA . MET A 1 114 ? 5.174 10.421 -9.877 1.00 92.44 114 MET A CA 1
ATOM 933 C C . MET A 1 114 ? 3.891 9.677 -10.284 1.00 92.44 114 MET A C 1
ATOM 935 O O . MET A 1 114 ? 2.814 10.278 -10.297 1.00 92.44 114 MET A O 1
ATOM 939 N N . HIS A 1 115 ? 3.984 8.381 -10.597 1.00 95.12 115 HIS A N 1
ATOM 940 C CA . HIS A 1 115 ? 2.827 7.577 -10.999 1.00 95.12 115 HIS A CA 1
ATOM 941 C C . HIS A 1 115 ? 1.859 7.336 -9.835 1.00 95.12 115 HIS A C 1
ATOM 943 O O . HIS A 1 115 ? 0.655 7.520 -10.008 1.00 95.12 115 HIS A O 1
ATOM 949 N N . SER A 1 116 ? 2.379 6.992 -8.653 1.00 94.81 116 SER A N 1
ATOM 950 C CA . SER A 1 116 ? 1.583 6.793 -7.438 1.00 94.81 116 SER A CA 1
ATOM 951 C C . SER A 1 116 ? 0.830 8.075 -7.068 1.00 94.81 116 SER A C 1
ATOM 953 O O . SER A 1 116 ? -0.393 8.060 -6.944 1.00 94.81 116 SER A O 1
ATOM 955 N N . LEU A 1 117 ? 1.501 9.233 -7.024 1.00 94.31 117 LEU A N 1
ATOM 956 C CA . LEU A 1 117 ? 0.847 10.512 -6.719 1.00 94.31 117 LEU A CA 1
ATOM 957 C C . LEU A 1 117 ? -0.252 10.870 -7.732 1.00 94.31 117 LEU A C 1
ATOM 959 O O . LEU A 1 117 ? -1.322 11.352 -7.343 1.00 94.31 117 LEU A O 1
ATOM 963 N N . ALA A 1 118 ? -0.016 10.624 -9.025 1.00 96.44 118 ALA A N 1
ATOM 964 C CA . ALA A 1 118 ? -1.025 10.824 -10.062 1.00 96.44 118 ALA A CA 1
ATOM 965 C C . ALA A 1 118 ? -2.228 9.886 -9.868 1.00 96.44 118 ALA A C 1
ATOM 967 O O . ALA A 1 118 ? -3.372 10.347 -9.906 1.00 96.44 118 ALA A O 1
ATOM 968 N N . PHE A 1 119 ? -1.984 8.600 -9.600 1.00 98.38 119 PHE A N 1
ATOM 969 C CA . PHE A 1 119 ? -3.030 7.603 -9.375 1.00 98.38 119 PHE A CA 1
ATOM 970 C C . PHE A 1 119 ? -3.868 7.934 -8.141 1.00 98.38 119 PHE A C 1
ATOM 972 O O . PHE A 1 119 ? -5.095 7.986 -8.224 1.00 98.38 119 PHE A O 1
ATOM 979 N N . GLN A 1 120 ? -3.225 8.257 -7.018 1.00 96.81 120 GLN A N 1
ATOM 980 C CA . GLN A 1 120 ? -3.926 8.640 -5.797 1.00 96.81 120 GLN A CA 1
ATOM 981 C C . GLN A 1 120 ? -4.803 9.881 -6.031 1.00 96.81 120 GLN A C 1
ATOM 983 O O . GLN A 1 120 ? -5.950 9.927 -5.585 1.00 96.81 120 GLN A O 1
ATOM 988 N N . LYS A 1 121 ? -4.315 10.879 -6.781 1.00 97.25 121 LYS A N 1
ATOM 989 C CA . LYS A 1 121 ? -5.104 12.070 -7.141 1.00 97.25 121 LYS A CA 1
ATOM 990 C C . LYS A 1 121 ? -6.318 11.721 -8.005 1.00 97.25 121 LYS A C 1
ATOM 992 O O . LYS A 1 121 ? -7.404 12.246 -7.752 1.00 97.25 121 LYS A O 1
ATOM 997 N N . ILE A 1 122 ? -6.142 10.845 -8.996 1.00 98.31 122 ILE A N 1
ATOM 998 C CA . ILE A 1 122 ? -7.230 10.337 -9.839 1.00 98.31 122 ILE A CA 1
ATOM 999 C C . ILE A 1 122 ? -8.281 9.633 -8.976 1.00 98.31 122 ILE A C 1
ATOM 1001 O O . ILE A 1 122 ? -9.452 10.008 -9.021 1.00 98.31 122 ILE A O 1
ATOM 1005 N N . ALA A 1 123 ? -7.864 8.672 -8.149 1.00 98.31 123 ALA A N 1
ATOM 1006 C CA . ALA A 1 123 ? -8.753 7.873 -7.311 1.00 98.31 123 ALA A CA 1
ATOM 1007 C C . ALA A 1 123 ? -9.605 8.750 -6.385 1.00 98.31 123 ALA A C 1
ATOM 1009 O O . ALA A 1 123 ? -10.828 8.613 -6.349 1.00 98.31 123 ALA A O 1
ATOM 1010 N N . ARG A 1 124 ? -8.979 9.710 -5.689 1.00 97.62 124 ARG A N 1
ATOM 1011 C CA . ARG A 1 124 ? -9.701 10.640 -4.808 1.00 97.62 124 ARG A CA 1
ATOM 1012 C C . ARG A 1 124 ? -10.712 11.487 -5.567 1.00 97.62 124 ARG A C 1
ATOM 1014 O O . ARG A 1 124 ? -11.813 11.697 -5.068 1.00 97.62 124 ARG A O 1
ATOM 1021 N N . HIS A 1 125 ? -10.358 11.976 -6.753 1.00 97.75 125 HIS A N 1
ATOM 1022 C CA . HIS A 1 125 ? -11.265 12.793 -7.554 1.00 97.75 125 HIS A CA 1
ATOM 1023 C C . HIS A 1 125 ? -12.474 11.998 -8.034 1.00 97.75 125 HIS A C 1
ATOM 1025 O O . HIS A 1 125 ? -13.593 12.410 -7.754 1.00 97.75 125 HIS A O 1
ATOM 1031 N N . LEU A 1 126 ? -12.257 10.840 -8.662 1.00 98.19 126 LEU A N 1
ATOM 1032 C CA . LEU A 1 126 ? -13.347 10.002 -9.166 1.00 98.19 126 LEU A CA 1
ATOM 1033 C C . LEU A 1 126 ? -14.261 9.520 -8.031 1.00 98.19 126 LEU A C 1
ATOM 1035 O O . LEU A 1 126 ? -15.480 9.480 -8.184 1.00 98.19 126 LEU A O 1
ATOM 1039 N N . ALA A 1 127 ? -13.691 9.197 -6.867 1.00 97.69 127 ALA A N 1
ATOM 1040 C CA . ALA A 1 127 ? -14.484 8.829 -5.702 1.00 97.69 127 ALA A CA 1
ATOM 1041 C C . ALA A 1 127 ? -15.288 10.020 -5.146 1.00 97.69 127 ALA A C 1
ATOM 1043 O O . ALA A 1 127 ? -16.443 9.853 -4.770 1.00 97.69 127 ALA A O 1
ATOM 1044 N N . THR A 1 128 ? -14.713 11.228 -5.138 1.00 96.75 128 THR A N 1
ATOM 1045 C CA . THR A 1 128 ? -15.411 12.455 -4.711 1.00 96.75 128 THR A CA 1
ATOM 1046 C C . THR A 1 128 ? -16.562 12.797 -5.657 1.00 96.75 128 THR A C 1
ATOM 1048 O O . THR A 1 128 ? -17.647 13.134 -5.193 1.00 96.75 128 THR A O 1
ATOM 1051 N N . GLU A 1 129 ? -16.362 12.663 -6.970 1.00 96.19 129 GLU A N 1
ATOM 1052 C CA . GLU A 1 129 ? -17.431 12.825 -7.964 1.00 96.19 129 GLU A CA 1
ATOM 1053 C C . GLU A 1 129 ? -18.569 11.830 -7.723 1.00 96.19 129 GLU A C 1
ATOM 1055 O O . GLU A 1 129 ? -19.724 12.239 -7.627 1.00 96.19 129 GLU A O 1
ATOM 1060 N N . ALA A 1 130 ? -18.249 10.552 -7.500 1.00 96.19 130 ALA A N 1
ATOM 1061 C CA . ALA A 1 130 ? -19.251 9.538 -7.185 1.00 96.19 130 ALA A CA 1
ATOM 1062 C C . ALA A 1 130 ? -20.046 9.863 -5.902 1.00 96.19 130 ALA A C 1
ATOM 1064 O O . ALA A 1 130 ? -21.261 9.678 -5.874 1.00 96.19 130 ALA A O 1
ATOM 1065 N N . VAL A 1 131 ? -19.402 10.402 -4.858 1.00 95.25 131 VAL A N 1
ATOM 1066 C CA . VAL A 1 131 ? -20.107 10.870 -3.648 1.00 95.25 131 VAL A CA 1
ATOM 1067 C C . VAL A 1 131 ? -21.018 12.062 -3.949 1.00 95.25 131 VAL A C 1
ATOM 1069 O O . VAL A 1 131 ? -22.146 12.092 -3.458 1.00 95.25 131 VAL A O 1
ATOM 1072 N N . HIS A 1 132 ? -20.579 13.026 -4.765 1.00 94.38 132 HIS A N 1
ATOM 1073 C CA . HIS A 1 132 ? -21.418 14.161 -5.171 1.00 94.38 132 HIS A CA 1
ATOM 1074 C C . HIS A 1 132 ? -22.643 13.736 -5.991 1.00 94.38 132 HIS A C 1
ATOM 1076 O O . HIS A 1 132 ? -23.695 14.360 -5.880 1.00 94.38 132 HIS A O 1
ATOM 1082 N N . GLU A 1 133 ? -22.532 12.650 -6.755 1.00 94.75 133 GLU A N 1
ATOM 1083 C CA . GLU A 1 133 ? -23.647 12.000 -7.455 1.00 94.75 133 GLU A CA 1
ATOM 1084 C C . GLU A 1 133 ? -24.561 11.186 -6.513 1.00 94.75 133 GLU A C 1
ATOM 1086 O O . GLU A 1 133 ? -25.568 10.633 -6.953 1.00 94.75 133 GLU A O 1
ATOM 1091 N N . GLY A 1 134 ? -24.230 11.087 -5.220 1.00 93.12 134 GLY A N 1
ATOM 1092 C CA . GLY A 1 134 ? -24.949 10.273 -4.235 1.00 93.12 134 GLY A CA 1
ATOM 1093 C C . GLY A 1 134 ? -24.639 8.773 -4.313 1.00 93.12 134 GLY A C 1
ATOM 1094 O O . GLY A 1 134 ? -25.279 7.975 -3.630 1.00 93.12 134 GLY A O 1
ATOM 1095 N N . ASN A 1 135 ? -23.652 8.371 -5.117 1.00 95.12 135 ASN A N 1
ATOM 1096 C CA . ASN A 1 135 ? -23.275 6.980 -5.343 1.00 95.12 135 ASN A CA 1
ATOM 1097 C C . ASN A 1 135 ? -22.080 6.569 -4.462 1.00 95.12 135 ASN A C 1
ATOM 1099 O O . ASN A 1 135 ? -20.940 6.435 -4.918 1.00 95.12 135 ASN A O 1
ATOM 1103 N N . PHE A 1 136 ? -22.356 6.346 -3.175 1.00 93.19 136 PHE A N 1
ATOM 1104 C CA . PHE A 1 136 ? -21.355 5.880 -2.208 1.00 93.19 136 PHE A CA 1
ATOM 1105 C C . PHE A 1 136 ? -20.777 4.502 -2.551 1.00 93.19 136 PHE A C 1
ATOM 1107 O O . PHE A 1 136 ? -19.592 4.270 -2.324 1.00 93.19 136 PHE A O 1
ATOM 1114 N N . GLU A 1 137 ? -21.572 3.604 -3.138 1.00 94.25 137 GLU A N 1
ATOM 1115 C CA . GLU A 1 137 ? -21.113 2.270 -3.540 1.00 94.25 137 GLU A CA 1
ATOM 1116 C C . GLU A 1 137 ? -19.959 2.363 -4.548 1.00 94.25 137 GLU A C 1
ATOM 1118 O O . GLU A 1 137 ? -18.890 1.782 -4.342 1.00 94.25 137 GLU A O 1
ATOM 1123 N N . ARG A 1 138 ? -20.132 3.179 -5.596 1.00 95.94 138 ARG A N 1
ATOM 1124 C CA . ARG A 1 138 ? -19.090 3.438 -6.596 1.00 95.94 138 ARG A CA 1
ATOM 1125 C C . ARG A 1 138 ? -17.871 4.117 -5.979 1.00 95.94 138 ARG A C 1
ATOM 1127 O O . ARG A 1 138 ? -16.745 3.734 -6.293 1.00 95.94 138 ARG A O 1
ATOM 1134 N N . ALA A 1 139 ? -18.075 5.089 -5.090 1.00 96.94 139 ALA A N 1
ATOM 1135 C CA . ALA A 1 139 ? -16.975 5.759 -4.402 1.00 96.94 139 ALA A CA 1
ATOM 1136 C C . ALA A 1 139 ? -16.132 4.769 -3.582 1.00 96.94 139 ALA A C 1
ATOM 1138 O O . ALA A 1 139 ? -14.904 4.760 -3.690 1.00 96.94 139 ALA A O 1
ATOM 1139 N N . PHE A 1 140 ? -16.775 3.884 -2.815 1.00 96.44 140 PHE A N 1
ATOM 1140 C CA . PHE A 1 140 ? -16.073 2.867 -2.038 1.00 96.44 140 PHE A CA 1
ATOM 1141 C C . PHE A 1 140 ? -15.394 1.820 -2.914 1.00 96.44 140 PHE A C 1
ATOM 1143 O O . PHE A 1 140 ? -14.293 1.402 -2.573 1.00 96.44 140 PHE A O 1
ATOM 1150 N N . ALA A 1 141 ? -15.982 1.420 -4.044 1.00 96.44 141 ALA A N 1
ATOM 1151 C CA . ALA A 1 141 ? -15.324 0.514 -4.985 1.00 96.44 141 ALA A CA 1
ATOM 1152 C C . ALA A 1 141 ? -14.012 1.111 -5.530 1.00 96.44 141 ALA A C 1
ATOM 1154 O O . ALA A 1 141 ? -12.985 0.432 -5.556 1.00 96.44 141 ALA A O 1
ATOM 1155 N N . ILE A 1 142 ? -14.025 2.401 -5.889 1.00 98.06 142 ILE A N 1
ATOM 1156 C CA . ILE A 1 142 ? -12.832 3.129 -6.346 1.00 98.06 142 ILE A CA 1
ATOM 1157 C C . ILE A 1 142 ? -11.778 3.183 -5.236 1.00 98.06 142 ILE A C 1
ATOM 1159 O O . ILE A 1 142 ? -10.625 2.822 -5.468 1.00 98.06 142 ILE A O 1
ATOM 1163 N N . LEU A 1 143 ? -12.159 3.607 -4.027 1.00 97.38 143 LEU A N 1
ATOM 1164 C CA . LEU A 1 143 ? -11.215 3.755 -2.918 1.00 97.38 143 LEU A CA 1
ATOM 1165 C C . LEU A 1 143 ? -10.660 2.412 -2.419 1.00 97.38 143 LEU A C 1
ATOM 1167 O O . LEU A 1 143 ? -9.489 2.356 -2.057 1.00 97.38 143 LEU A O 1
ATOM 1171 N N . LYS A 1 144 ? -11.459 1.336 -2.429 1.00 95.62 144 LYS A N 1
ATOM 1172 C CA . LYS A 1 144 ? -11.002 -0.027 -2.102 1.00 95.62 144 LYS A CA 1
ATOM 1173 C C . LYS A 1 144 ? -9.937 -0.500 -3.086 1.00 95.62 144 LYS A C 1
ATOM 1175 O O . LYS A 1 144 ? -8.840 -0.847 -2.675 1.00 95.62 144 LYS A O 1
ATOM 1180 N N . ARG A 1 145 ? -10.205 -0.401 -4.393 1.00 97.00 145 ARG A N 1
ATOM 1181 C CA . ARG A 1 145 ? -9.189 -0.727 -5.402 1.00 97.00 145 ARG A CA 1
ATOM 1182 C C . ARG A 1 145 ? -7.935 0.129 -5.223 1.00 97.00 145 ARG A C 1
ATOM 1184 O O . ARG A 1 145 ? -6.824 -0.363 -5.378 1.00 97.00 145 ARG A O 1
ATOM 1191 N N . ALA A 1 146 ? -8.105 1.411 -4.909 1.00 97.25 146 ALA A N 1
ATOM 1192 C CA . ALA A 1 146 ? -6.973 2.302 -4.736 1.00 97.25 146 ALA A CA 1
ATOM 1193 C C . ALA A 1 146 ? -6.125 1.946 -3.504 1.00 97.25 146 ALA A C 1
ATOM 1195 O O . ALA A 1 146 ? -4.908 2.030 -3.601 1.00 97.25 146 ALA A O 1
ATOM 1196 N N . ILE A 1 147 ? -6.726 1.506 -2.389 1.00 95.44 147 ILE A N 1
ATOM 1197 C CA . ILE A 1 147 ? -5.963 1.070 -1.210 1.00 95.44 147 ILE A CA 1
ATOM 1198 C C . ILE A 1 147 ? -5.324 -0.309 -1.390 1.00 95.44 147 ILE A C 1
ATOM 1200 O O . ILE A 1 147 ? -4.254 -0.547 -0.845 1.00 95.44 147 ILE A O 1
ATOM 1204 N N . ASP A 1 148 ? -5.928 -1.193 -2.187 1.00 94.75 148 ASP A N 1
ATOM 1205 C CA . ASP A 1 148 ? -5.316 -2.482 -2.529 1.00 94.75 148 ASP A CA 1
ATOM 1206 C C . ASP A 1 148 ? -4.021 -2.288 -3.339 1.00 94.75 148 ASP A C 1
ATOM 1208 O O . ASP A 1 148 ? -3.071 -3.055 -3.190 1.00 94.75 148 ASP A O 1
ATOM 1212 N N . LEU A 1 149 ? -3.975 -1.246 -4.178 1.00 95.06 149 LEU A N 1
ATOM 1213 C CA . LEU A 1 149 ? -2.813 -0.905 -5.004 1.00 95.06 149 LEU A CA 1
ATOM 1214 C C . LEU A 1 149 ? -1.814 0.019 -4.291 1.00 95.06 149 LEU A C 1
ATOM 1216 O O . LEU A 1 149 ? -0.612 -0.138 -4.479 1.00 95.06 149 LEU A O 1
ATOM 1220 N N . GLU A 1 150 ? -2.295 0.946 -3.456 1.00 94.25 150 GLU A N 1
ATOM 1221 C CA . GLU A 1 150 ? -1.487 1.928 -2.718 1.00 94.25 150 GLU A CA 1
ATOM 1222 C C . GLU A 1 150 ? -1.807 1.906 -1.205 1.00 94.25 150 GLU A C 1
ATOM 1224 O O . GLU A 1 150 ? -2.391 2.866 -0.686 1.00 94.25 150 GLU A O 1
ATOM 1229 N N . PRO A 1 151 ? -1.422 0.846 -0.460 1.00 90.06 151 PRO A N 1
ATOM 1230 C CA . PRO A 1 151 ? -1.872 0.615 0.923 1.00 90.06 151 PRO A CA 1
ATOM 1231 C C . PRO A 1 151 ? -1.452 1.676 1.946 1.00 90.06 151 PRO A C 1
ATOM 1233 O O . PRO A 1 151 ? -2.003 1.732 3.047 1.00 90.06 151 PRO A O 1
ATOM 1236 N N . GLU A 1 152 ? -0.456 2.493 1.609 1.00 86.88 152 GLU A N 1
ATOM 1237 C CA . GLU A 1 152 ? 0.125 3.511 2.489 1.00 86.88 152 GLU A CA 1
ATOM 1238 C C . GLU A 1 152 ? -0.404 4.926 2.209 1.00 86.88 152 GLU A C 1
ATOM 1240 O O . GLU A 1 152 ? 0.048 5.888 2.826 1.00 86.88 152 GLU A O 1
ATOM 1245 N N . SER A 1 153 ? -1.385 5.078 1.310 1.00 91.56 153 SER A N 1
ATOM 1246 C CA . SER A 1 153 ? -1.979 6.387 1.023 1.00 91.56 153 SER A CA 1
ATOM 1247 C C . SER A 1 153 ? -2.882 6.858 2.167 1.00 91.56 153 SER A C 1
ATOM 1249 O O . SER A 1 153 ? -4.068 6.519 2.251 1.00 91.56 153 SER A O 1
ATOM 1251 N N . ASP A 1 154 ? -2.330 7.707 3.031 1.00 90.25 154 ASP A N 1
ATOM 1252 C CA . ASP A 1 154 ? -3.042 8.363 4.127 1.00 90.25 154 ASP A CA 1
ATOM 1253 C C . ASP A 1 154 ? -4.274 9.148 3.643 1.00 90.25 154 ASP A C 1
ATOM 1255 O O . ASP A 1 154 ? -5.340 9.070 4.253 1.00 90.25 154 ASP A O 1
ATOM 1259 N N . GLN A 1 155 ? -4.177 9.827 2.500 1.00 92.38 155 GLN A N 1
ATOM 1260 C CA . GLN A 1 155 ? -5.272 10.605 1.922 1.00 92.38 155 GLN A CA 1
ATOM 1261 C C . GLN A 1 155 ? -6.436 9.721 1.450 1.00 92.38 155 GLN A C 1
ATOM 1263 O O . GLN A 1 155 ? -7.595 10.113 1.590 1.00 92.38 155 GLN A O 1
ATOM 1268 N N . ILE A 1 156 ? -6.164 8.535 0.893 1.00 95.88 156 ILE A N 1
ATOM 1269 C CA . ILE A 1 156 ? -7.215 7.581 0.491 1.00 95.88 156 ILE A CA 1
ATOM 1270 C C . ILE A 1 156 ? -7.867 6.970 1.731 1.00 95.88 156 ILE A C 1
ATOM 1272 O O . ILE A 1 156 ? -9.097 6.942 1.832 1.00 95.88 156 ILE A O 1
ATOM 1276 N N . LEU A 1 157 ? -7.060 6.541 2.704 1.00 95.19 157 LEU A N 1
ATOM 1277 C CA . LEU A 1 157 ? -7.562 6.001 3.965 1.00 95.19 157 LEU A CA 1
ATOM 1278 C C . LEU A 1 157 ? -8.403 7.025 4.736 1.00 95.19 157 LEU A C 1
ATOM 1280 O O . LEU A 1 157 ? -9.426 6.672 5.318 1.00 95.19 157 LEU A O 1
ATOM 1284 N N . ALA A 1 158 ? -8.020 8.301 4.702 1.00 94.81 158 ALA A N 1
ATOM 1285 C CA . ALA A 1 158 ? -8.775 9.395 5.300 1.00 94.81 158 ALA A CA 1
ATOM 1286 C C . ALA A 1 158 ? -10.176 9.547 4.690 1.00 94.81 158 ALA A C 1
ATOM 1288 O O . ALA A 1 158 ? -11.142 9.789 5.420 1.00 94.81 158 ALA A O 1
ATOM 1289 N N . LEU A 1 159 ? -10.307 9.403 3.366 1.00 96.19 159 LEU A N 1
ATOM 1290 C CA . LEU A 1 159 ? -11.610 9.422 2.694 1.00 96.19 159 LEU A CA 1
ATOM 1291 C C . LEU A 1 159 ? -12.440 8.185 3.044 1.00 96.19 159 LEU A C 1
ATOM 1293 O O . LEU A 1 159 ? -13.615 8.330 3.380 1.00 96.19 159 LEU A O 1
ATOM 1297 N N . LEU A 1 160 ? -11.829 6.993 3.033 1.00 96.19 160 LEU A N 1
ATOM 1298 C CA . LEU A 1 160 ? -12.485 5.747 3.448 1.00 96.19 160 LEU A CA 1
ATOM 1299 C C . LEU A 1 160 ? -13.023 5.849 4.880 1.00 96.19 160 LEU A C 1
ATOM 1301 O O . LEU A 1 160 ? -14.170 5.491 5.130 1.00 96.19 160 LEU A O 1
ATOM 1305 N N . LEU A 1 161 ? -12.229 6.387 5.808 1.00 95.62 161 LEU A N 1
ATOM 1306 C CA . LEU A 1 161 ? -12.636 6.588 7.195 1.00 95.62 161 LEU A CA 1
ATOM 1307 C C . LEU A 1 161 ? -13.809 7.570 7.310 1.00 95.62 161 LEU A C 1
ATOM 1309 O O . LEU A 1 161 ? -14.823 7.234 7.923 1.00 95.62 161 LEU A O 1
ATOM 1313 N N . ARG A 1 162 ? -13.692 8.767 6.714 1.00 94.88 162 ARG A N 1
ATOM 1314 C CA . ARG A 1 162 ? -14.746 9.796 6.768 1.00 94.88 162 ARG A CA 1
ATOM 1315 C C . ARG A 1 162 ? -16.051 9.285 6.189 1.00 94.88 162 ARG A C 1
ATOM 1317 O O . ARG A 1 162 ? -17.066 9.256 6.878 1.00 94.88 162 ARG A O 1
ATOM 1324 N N . TRP A 1 163 ? -16.022 8.890 4.921 1.00 95.00 163 TRP A N 1
ATOM 1325 C CA . TRP A 1 163 ? -17.233 8.523 4.205 1.00 95.00 163 TRP A CA 1
ATOM 1326 C C . TRP A 1 163 ? -17.792 7.202 4.706 1.00 95.00 163 TRP A C 1
ATOM 1328 O O . TRP A 1 163 ? -19.005 7.088 4.827 1.00 95.00 163 TRP A O 1
ATOM 1338 N N . GLY A 1 164 ? -16.940 6.242 5.079 1.00 93.38 164 GLY A N 1
ATOM 1339 C CA . GLY A 1 164 ? -17.384 4.996 5.696 1.00 93.38 164 GLY A CA 1
ATOM 1340 C C . GLY A 1 164 ? -18.114 5.242 7.015 1.00 93.38 164 GLY A C 1
ATOM 1341 O O . GLY A 1 164 ? -19.192 4.697 7.234 1.00 93.38 164 GLY A O 1
ATOM 1342 N N . SER A 1 165 ? -17.590 6.139 7.859 1.00 92.69 165 SER A N 1
ATOM 1343 C CA . SER A 1 165 ? -18.261 6.527 9.102 1.00 92.69 165 SER A CA 1
ATOM 1344 C C . SER A 1 165 ? -19.592 7.240 8.848 1.00 92.69 165 SER A C 1
ATOM 1346 O O . SER A 1 165 ? -20.546 6.999 9.582 1.00 92.69 165 SER A O 1
ATOM 1348 N N . THR A 1 166 ? -19.678 8.108 7.834 1.00 90.69 166 THR A N 1
ATOM 1349 C CA . THR A 1 166 ? -20.922 8.822 7.492 1.00 90.69 166 THR A CA 1
ATOM 1350 C C . THR A 1 166 ? -21.973 7.903 6.863 1.00 90.69 166 THR A C 1
ATOM 1352 O O . THR A 1 166 ? -23.154 8.039 7.164 1.00 90.69 166 THR A O 1
ATOM 1355 N N . ALA A 1 167 ? -21.558 6.957 6.018 1.00 90.56 167 ALA A N 1
ATOM 1356 C CA . ALA A 1 167 ? -22.444 6.022 5.326 1.00 90.56 167 ALA A CA 1
ATOM 1357 C C . ALA A 1 167 ? -22.859 4.811 6.186 1.00 90.56 167 ALA A C 1
ATOM 1359 O O . ALA A 1 167 ? -23.674 4.005 5.749 1.00 90.56 167 ALA A O 1
ATOM 1360 N N . GLY A 1 168 ? -22.310 4.665 7.399 1.00 89.88 168 GLY A N 1
ATOM 1361 C CA . GLY A 1 168 ? -22.586 3.531 8.290 1.00 89.88 168 GLY A CA 1
ATOM 1362 C C . GLY A 1 168 ? -21.785 2.259 7.979 1.00 89.88 168 GLY A C 1
ATOM 1363 O O . GLY A 1 168 ? -21.973 1.240 8.649 1.00 89.88 168 GLY A O 1
ATOM 1364 N N . GLU A 1 169 ? -20.844 2.318 7.033 1.00 91.56 169 GLU A N 1
ATOM 1365 C CA . GLU A 1 169 ? -19.914 1.245 6.652 1.00 91.56 169 GLU A CA 1
ATOM 1366 C C . GLU A 1 169 ? -18.831 1.045 7.727 1.00 91.56 169 GLU A C 1
ATOM 1368 O O . GLU A 1 169 ? -17.642 1.333 7.553 1.00 91.56 169 GLU A O 1
ATOM 1373 N N . THR A 1 170 ? -19.265 0.570 8.894 1.00 88.44 170 THR A N 1
ATOM 1374 C CA . THR A 1 170 ? -18.484 0.570 10.140 1.00 88.44 170 THR A CA 1
ATOM 1375 C C . THR A 1 170 ? -17.215 -0.278 10.039 1.00 88.44 170 THR A C 1
ATOM 1377 O O . THR A 1 170 ? -16.175 0.101 10.578 1.00 88.44 170 THR A O 1
ATOM 1380 N N . ASP A 1 171 ? -17.267 -1.414 9.342 1.00 86.88 171 ASP A N 1
ATOM 1381 C CA . ASP A 1 171 ? -16.101 -2.288 9.193 1.00 86.88 171 ASP A CA 1
ATOM 1382 C C . ASP A 1 171 ? -15.036 -1.671 8.286 1.00 86.88 171 ASP A C 1
ATOM 1384 O O . ASP A 1 171 ? -13.850 -1.726 8.611 1.00 86.88 171 ASP A O 1
ATOM 1388 N N . LEU A 1 172 ? -15.452 -1.013 7.202 1.00 88.69 172 LEU A N 1
ATOM 1389 C CA . LEU A 1 172 ? -14.556 -0.297 6.299 1.00 88.69 172 LEU A CA 1
ATOM 1390 C C . LEU A 1 172 ? -13.910 0.903 6.996 1.00 88.69 172 LEU A C 1
ATOM 1392 O O . LEU A 1 172 ? -12.691 1.067 6.937 1.00 88.69 172 LEU A O 1
ATOM 1396 N N . ALA A 1 173 ? -14.704 1.692 7.723 1.00 92.56 173 ALA A N 1
ATOM 1397 C CA . ALA A 1 173 ? -14.197 2.805 8.518 1.00 92.56 173 ALA A CA 1
ATOM 1398 C C . ALA A 1 173 ? -13.187 2.322 9.573 1.00 92.56 173 ALA A C 1
ATOM 1400 O O . ALA A 1 173 ? -12.116 2.905 9.737 1.00 92.56 173 ALA A O 1
ATOM 1401 N N . ARG A 1 174 ? -13.477 1.204 10.248 1.00 90.06 174 ARG A N 1
ATOM 1402 C CA . ARG A 1 174 ? -12.574 0.612 11.241 1.00 90.06 174 ARG A CA 1
ATOM 1403 C C . ARG A 1 174 ? -11.267 0.114 10.620 1.00 90.06 174 ARG A C 1
ATOM 1405 O O . ARG A 1 174 ? -10.206 0.351 11.197 1.00 90.06 174 ARG A O 1
ATOM 1412 N N . GLN A 1 175 ? -11.322 -0.563 9.472 1.00 88.00 175 GLN A N 1
ATOM 1413 C CA . GLN A 1 175 ? -10.124 -1.007 8.748 1.00 88.00 175 GLN A CA 1
ATOM 1414 C C . GLN A 1 175 ? -9.247 0.187 8.353 1.00 88.00 175 GLN A C 1
ATOM 1416 O O . GLN A 1 175 ? -8.047 0.185 8.635 1.00 88.00 175 GLN A O 1
ATOM 1421 N N . ALA A 1 176 ? -9.858 1.240 7.803 1.00 92.25 176 ALA A N 1
ATOM 1422 C CA . ALA A 1 176 ? -9.155 2.466 7.446 1.00 92.25 176 ALA A CA 1
ATOM 1423 C C . ALA A 1 176 ? -8.516 3.152 8.667 1.00 92.25 176 ALA A C 1
ATOM 1425 O O . ALA A 1 176 ? -7.360 3.568 8.605 1.00 92.25 176 ALA A O 1
ATOM 1426 N N . ALA A 1 177 ? -9.217 3.203 9.806 1.00 88.94 177 ALA A N 1
ATOM 1427 C CA . ALA A 1 177 ? -8.680 3.755 11.049 1.00 88.94 177 ALA A CA 1
ATOM 1428 C C . ALA A 1 177 ? -7.468 2.962 11.575 1.00 88.94 177 ALA A C 1
ATOM 1430 O O . ALA A 1 177 ? -6.483 3.559 12.009 1.00 88.94 177 ALA A O 1
ATOM 1431 N N . PHE A 1 178 ? -7.487 1.626 11.518 1.00 85.19 178 PHE A N 1
ATOM 1432 C CA . PHE A 1 178 ? -6.317 0.829 11.906 1.00 85.19 178 PHE A CA 1
ATOM 1433 C C . PHE A 1 178 ? -5.113 1.069 10.986 1.00 85.19 178 PHE A C 1
ATOM 1435 O O . PHE A 1 178 ? -3.991 1.192 11.483 1.00 85.19 178 PHE A O 1
ATOM 1442 N N . ALA A 1 179 ? -5.336 1.170 9.674 1.00 86.31 179 ALA A N 1
ATOM 1443 C CA . ALA A 1 179 ? -4.275 1.453 8.710 1.00 86.31 179 ALA A CA 1
ATOM 1444 C C . ALA A 1 179 ? -3.675 2.857 8.909 1.00 86.31 179 ALA A C 1
ATOM 1446 O O . ALA A 1 179 ? -2.455 2.983 9.011 1.00 86.31 179 ALA A O 1
ATOM 1447 N N . LEU A 1 180 ? -4.513 3.890 9.076 1.00 87.81 180 LEU A N 1
ATOM 1448 C CA . LEU A 1 180 ? -4.062 5.254 9.389 1.00 87.81 180 LEU A CA 1
ATOM 1449 C C . LEU A 1 180 ? -3.259 5.307 10.678 1.00 87.81 180 LEU A C 1
ATOM 1451 O O . LEU A 1 180 ? -2.187 5.903 10.712 1.00 87.81 180 LEU A O 1
ATOM 1455 N N . ARG A 1 181 ? -3.737 4.633 11.729 1.00 82.38 181 ARG A N 1
ATOM 1456 C CA . ARG A 1 181 ? -3.008 4.556 12.994 1.00 82.38 181 ARG A CA 1
ATOM 1457 C C . ARG A 1 181 ? -1.610 3.975 12.791 1.00 82.38 181 ARG A C 1
ATOM 1459 O O . ARG A 1 181 ? -0.660 4.507 13.352 1.00 82.38 181 ARG A O 1
ATOM 1466 N N . ARG A 1 182 ? -1.474 2.905 12.000 1.00 81.56 182 ARG A N 1
ATOM 1467 C CA . ARG A 1 182 ? -0.170 2.292 11.709 1.00 81.56 182 ARG A CA 1
ATOM 1468 C C . ARG A 1 182 ? 0.775 3.290 11.037 1.00 81.56 182 ARG A C 1
ATOM 1470 O O . ARG A 1 182 ? 1.904 3.418 11.494 1.00 81.56 182 ARG A O 1
ATOM 1477 N N . ILE A 1 183 ? 0.293 4.013 10.024 1.00 78.75 183 ILE A N 1
ATOM 1478 C CA . ILE A 1 183 ? 1.073 5.031 9.301 1.00 78.75 183 ILE A CA 1
ATOM 1479 C C . ILE A 1 183 ? 1.489 6.165 10.248 1.00 78.75 183 ILE A C 1
ATOM 1481 O O . ILE A 1 183 ? 2.653 6.559 10.282 1.00 78.75 183 ILE A O 1
ATOM 1485 N N . TRP A 1 184 ? 0.566 6.664 11.071 1.00 79.12 184 TRP A N 1
ATOM 1486 C CA . TRP A 1 184 ? 0.844 7.775 11.983 1.00 79.12 184 TRP A CA 1
ATOM 1487 C C . TRP A 1 184 ? 1.731 7.398 13.163 1.00 79.12 184 TRP A C 1
ATOM 1489 O O . TRP A 1 184 ? 2.471 8.244 13.643 1.00 79.12 184 TRP A O 1
ATOM 1499 N N . CYS A 1 185 ? 1.714 6.141 13.617 1.00 69.75 185 CYS A N 1
ATOM 1500 C CA . CYS A 1 185 ? 2.651 5.671 14.641 1.00 69.75 185 CYS A CA 1
ATOM 1501 C C . CYS A 1 185 ? 4.113 5.717 14.174 1.00 69.75 185 CYS A C 1
ATOM 1503 O O . CYS A 1 185 ? 5.008 5.810 15.008 1.00 69.75 185 CYS A O 1
ATOM 1505 N N . THR A 1 186 ? 4.357 5.626 12.866 1.00 66.88 186 THR A N 1
ATOM 1506 C CA . THR A 1 186 ? 5.697 5.722 12.273 1.00 66.88 186 THR A CA 1
ATOM 1507 C C . THR A 1 186 ? 6.031 7.121 11.754 1.00 66.88 186 THR A C 1
ATOM 1509 O O . THR A 1 186 ? 7.182 7.380 11.412 1.00 66.88 186 THR A O 1
ATOM 1512 N N . ALA A 1 187 ? 5.047 8.020 11.684 1.00 63.06 187 ALA A N 1
ATOM 1513 C CA . ALA A 1 187 ? 5.221 9.367 11.163 1.00 63.06 187 ALA A CA 1
ATOM 1514 C C . ALA A 1 187 ? 5.690 10.336 12.257 1.00 63.06 187 ALA A C 1
ATOM 1516 O O . ALA A 1 187 ? 5.264 10.254 13.406 1.00 63.06 187 ALA A O 1
ATOM 1517 N N . LEU A 1 188 ? 6.536 11.296 11.876 1.00 57.28 188 LEU A N 1
ATOM 1518 C CA . LEU A 1 188 ? 6.947 12.390 12.764 1.00 57.28 188 LEU A CA 1
ATOM 1519 C C . LEU A 1 188 ? 5.802 13.384 13.026 1.00 57.28 188 LEU A C 1
ATOM 1521 O O . LEU A 1 188 ? 5.786 14.029 14.070 1.00 57.28 188 LEU A O 1
ATOM 1525 N N . GLU A 1 189 ? 4.842 13.493 12.100 1.00 65.06 189 GLU A N 1
ATOM 1526 C CA . GLU A 1 189 ? 3.711 14.421 12.178 1.00 65.06 189 GLU A CA 1
ATOM 1527 C C . GLU A 1 189 ? 2.418 13.782 11.645 1.00 65.06 189 GLU A C 1
ATOM 1529 O O . GLU A 1 189 ? 2.422 13.057 10.647 1.00 65.06 189 GLU A O 1
ATOM 1534 N N . ILE A 1 190 ? 1.292 14.083 12.300 1.00 72.88 190 ILE A N 1
ATOM 1535 C CA . ILE A 1 190 ? -0.045 13.624 11.898 1.00 72.88 190 ILE A CA 1
ATOM 1536 C C . ILE A 1 190 ? -0.617 14.583 10.847 1.00 72.88 190 ILE A C 1
ATOM 1538 O O . ILE A 1 190 ? -0.872 15.747 11.143 1.00 72.88 190 ILE A O 1
ATOM 1542 N N . GLN A 1 191 ? -0.886 14.078 9.639 1.00 70.44 191 GLN A N 1
ATOM 1543 C CA . GLN A 1 191 ? -1.379 14.881 8.506 1.00 70.44 191 GLN A CA 1
ATOM 1544 C C . GLN A 1 191 ? -2.872 15.261 8.601 1.00 70.44 191 GLN A C 1
ATOM 1546 O O . GLN A 1 191 ? -3.298 16.268 8.037 1.00 70.44 191 GLN A O 1
ATOM 1551 N N . HIS A 1 192 ? -3.684 14.478 9.319 1.00 78.31 192 HIS A N 1
ATOM 1552 C CA . HIS A 1 192 ? -5.136 14.682 9.428 1.00 78.31 192 HIS A CA 1
ATOM 1553 C C . HIS A 1 192 ? -5.625 14.569 10.884 1.00 78.31 192 HIS A C 1
ATOM 1555 O O . HIS A 1 192 ? -6.337 13.622 11.230 1.00 78.31 192 HIS A O 1
ATOM 1561 N N . PRO A 1 193 ? -5.242 15.509 11.771 1.00 80.88 193 PRO A N 1
ATOM 1562 C CA . PRO A 1 193 ? -5.630 15.469 13.186 1.00 80.88 193 PRO A CA 1
ATOM 1563 C C . PRO A 1 193 ? -7.150 15.577 13.393 1.00 80.88 193 PRO A C 1
ATOM 1565 O O . PRO A 1 193 ? -7.687 15.111 14.394 1.00 80.88 193 PRO A O 1
ATOM 1568 N N . ASP A 1 194 ? -7.865 16.137 12.420 1.00 87.69 194 ASP A N 1
ATOM 1569 C CA . ASP A 1 194 ? -9.322 16.251 12.388 1.00 87.69 194 ASP A CA 1
ATOM 1570 C C . ASP A 1 194 ? -10.050 14.896 12.300 1.00 87.69 194 ASP A C 1
ATOM 1572 O O . ASP A 1 194 ? -11.241 14.808 12.595 1.00 87.69 194 ASP A O 1
ATOM 1576 N N . LEU A 1 195 ? -9.344 13.823 11.936 1.00 88.88 195 LEU A N 1
ATOM 1577 C CA . LEU A 1 195 ? -9.886 12.463 11.922 1.00 88.88 195 LEU A CA 1
ATOM 1578 C C . LEU A 1 195 ? -9.839 11.770 13.285 1.00 88.88 195 LEU A C 1
ATOM 1580 O O . LEU A 1 195 ? -10.512 10.752 13.440 1.00 88.88 195 LEU A O 1
ATOM 1584 N N . LEU A 1 196 ? -9.079 12.284 14.262 1.00 85.25 196 LEU A N 1
ATOM 1585 C CA . LEU A 1 196 ? -8.923 11.642 15.573 1.00 85.25 196 LEU A CA 1
ATOM 1586 C C . LEU A 1 196 ? -10.273 11.336 16.248 1.00 85.25 196 LEU A C 1
ATOM 1588 O O . LEU A 1 196 ? -10.461 10.185 16.644 1.00 85.25 196 LEU A O 1
ATOM 1592 N N . PRO A 1 197 ? -11.261 12.257 16.286 1.00 87.94 197 PRO A N 1
ATOM 1593 C CA . PRO A 1 197 ? -12.565 11.955 16.881 1.00 87.94 197 PRO A CA 1
ATOM 1594 C C . PRO A 1 197 ? -13.319 10.840 16.140 1.00 87.94 197 PRO A C 1
ATOM 1596 O O . PRO A 1 197 ? -13.996 10.018 16.757 1.00 87.94 197 PRO A O 1
ATOM 1599 N N . ILE A 1 198 ? -13.184 10.772 14.808 1.00 90.31 198 ILE A N 1
ATOM 1600 C CA . ILE A 1 198 ? -13.808 9.717 13.998 1.00 90.31 198 ILE A CA 1
ATOM 1601 C C . ILE A 1 198 ? -13.143 8.377 14.325 1.00 90.31 198 ILE A C 1
ATOM 1603 O O . ILE A 1 198 ? -13.835 7.400 14.608 1.00 90.31 198 ILE A O 1
ATOM 1607 N N . MET A 1 199 ? -11.809 8.336 14.371 1.00 84.19 199 MET A N 1
ATOM 1608 C CA . MET A 1 199 ? -11.051 7.141 14.751 1.00 84.19 199 MET A CA 1
ATOM 1609 C C . MET A 1 199 ? -11.424 6.646 16.150 1.00 84.19 199 MET A C 1
ATOM 1611 O O . MET A 1 199 ? -11.658 5.453 16.324 1.00 84.19 199 MET A O 1
ATOM 1615 N N . GLU A 1 200 ? -11.535 7.544 17.129 1.00 84.50 200 GLU A N 1
ATOM 1616 C CA . GLU A 1 200 ? -11.960 7.218 18.495 1.00 84.50 200 GLU A CA 1
ATOM 1617 C C . GLU A 1 200 ? -13.358 6.598 18.548 1.00 84.50 200 GLU A C 1
ATOM 1619 O O . GLU A 1 200 ? -13.595 5.699 19.354 1.00 84.50 200 GLU A O 1
ATOM 1624 N N . SER A 1 201 ? -14.269 7.036 17.674 1.00 86.56 201 SER A N 1
ATOM 1625 C CA . SER A 1 201 ? -15.638 6.512 17.623 1.00 86.56 201 SER A CA 1
ATOM 1626 C C . SER A 1 201 ? -15.767 5.142 16.943 1.00 86.56 201 SER A C 1
ATOM 1628 O O . SER A 1 201 ? -16.637 4.357 17.321 1.00 86.56 201 SER A O 1
ATOM 1630 N N . VAL A 1 202 ? -14.915 4.825 15.958 1.00 87.00 202 VAL A N 1
ATOM 1631 C CA . VAL A 1 202 ? -14.991 3.556 15.197 1.00 87.00 202 VAL A CA 1
ATOM 1632 C C . VAL A 1 202 ? -14.073 2.460 15.746 1.00 87.00 202 VAL A C 1
ATOM 1634 O O . VAL A 1 202 ? -14.297 1.264 15.501 1.00 87.00 202 VAL A O 1
ATOM 1637 N N . LEU A 1 203 ? -13.027 2.848 16.479 1.00 79.81 203 LEU A N 1
ATOM 1638 C CA . LEU A 1 203 ? -12.082 1.929 17.098 1.00 79.81 203 LEU A CA 1
ATOM 1639 C C . LEU A 1 203 ? -12.534 1.513 18.511 1.00 79.81 203 LEU A C 1
ATOM 1641 O O . LEU A 1 203 ? -13.256 2.239 19.189 1.00 79.81 203 LEU A O 1
ATOM 1645 N N . PRO A 1 204 ? -12.101 0.337 19.004 1.00 72.44 204 PRO A N 1
ATOM 1646 C CA . PRO A 1 204 ? -12.375 -0.068 20.380 1.00 72.44 204 PRO A CA 1
ATOM 1647 C C . PRO A 1 204 ? -11.807 0.933 21.406 1.00 72.44 204 PRO A C 1
ATOM 1649 O O . PRO A 1 204 ? -10.724 1.480 21.178 1.00 72.44 204 PRO A O 1
ATOM 1652 N N . PRO A 1 205 ? -12.442 1.106 22.581 1.00 61.47 205 PRO A N 1
ATOM 1653 C CA . PRO A 1 205 ? -11.896 1.929 23.658 1.00 61.47 205 PRO A CA 1
ATOM 1654 C C . PRO A 1 205 ? -10.450 1.538 24.001 1.00 61.47 205 PRO A C 1
ATOM 1656 O O . PRO A 1 205 ? -10.145 0.357 24.181 1.00 61.47 205 PRO A O 1
ATOM 1659 N N . GLY A 1 206 ? -9.556 2.528 24.078 1.00 54.81 206 GLY A N 1
ATOM 1660 C CA . GLY A 1 206 ? -8.122 2.313 24.308 1.00 54.81 206 GLY A CA 1
ATOM 1661 C C . GLY A 1 206 ? -7.314 1.924 23.063 1.00 54.81 206 GLY A C 1
ATOM 1662 O O . GLY A 1 206 ? -6.112 1.712 23.162 1.00 54.81 206 GLY A O 1
ATOM 1663 N N . ALA A 1 207 ? -7.926 1.840 21.878 1.00 58.53 207 ALA A N 1
ATOM 1664 C CA . ALA A 1 207 ? -7.180 1.675 20.631 1.00 58.53 207 ALA A CA 1
ATOM 1665 C C . ALA A 1 207 ? -6.475 2.970 20.192 1.00 58.53 207 ALA A C 1
ATOM 1667 O O . ALA A 1 207 ? -5.468 2.891 19.500 1.00 58.53 207 ALA A O 1
ATOM 1668 N N . MET A 1 208 ? -6.980 4.137 20.602 1.00 53.47 208 MET A N 1
ATOM 1669 C CA . MET A 1 208 ? -6.426 5.455 20.266 1.00 53.47 208 MET A CA 1
ATOM 1670 C C . MET A 1 208 ? -5.456 6.013 21.303 1.00 53.47 208 MET A C 1
ATOM 1672 O O . MET A 1 208 ? -4.951 7.110 21.101 1.00 53.47 208 MET A O 1
ATOM 1676 N N . THR A 1 209 ? -5.156 5.290 22.390 1.00 49.97 209 THR A N 1
ATOM 1677 C CA . THR A 1 209 ? -4.111 5.724 23.325 1.00 49.97 209 THR A CA 1
ATOM 1678 C C . THR A 1 209 ? -2.762 5.674 22.606 1.00 49.97 209 THR A C 1
ATOM 1680 O O . THR A 1 209 ? -2.074 4.656 22.618 1.00 49.97 209 THR A O 1
ATOM 1683 N N . GLN A 1 210 ? -2.417 6.763 21.921 1.00 43.19 210 GLN A N 1
ATOM 1684 C CA . GLN A 1 210 ? -1.057 7.249 21.821 1.00 43.19 210 GLN A CA 1
ATOM 1685 C C . GLN A 1 210 ? -0.631 7.536 23.249 1.00 43.19 210 GLN A C 1
ATOM 1687 O O . GLN A 1 210 ? -1.105 8.464 23.895 1.00 43.19 210 GLN A O 1
ATOM 1692 N N . THR A 1 211 ? 0.223 6.688 23.777 1.00 37.00 211 THR A N 1
ATOM 1693 C CA . THR A 1 211 ? 1.221 7.200 24.696 1.00 37.00 211 THR A CA 1
ATOM 1694 C C . THR A 1 211 ? 2.442 7.510 23.870 1.00 37.00 211 THR A C 1
ATOM 1696 O O . THR A 1 211 ? 2.826 6.700 23.027 1.00 37.00 211 THR A O 1
ATOM 1699 N N . ASP A 1 212 ? 3.102 8.614 24.185 1.00 38.84 212 ASP A N 1
ATOM 1700 C CA . ASP A 1 212 ? 4.473 8.901 23.751 1.00 38.84 212 ASP A CA 1
ATOM 1701 C C . ASP A 1 212 ? 5.461 7.783 24.146 1.00 38.84 212 ASP A C 1
ATOM 1703 O O . ASP A 1 212 ? 6.613 7.747 23.722 1.00 38.84 212 ASP A O 1
ATOM 1707 N N . SER A 1 213 ? 5.014 6.835 24.969 1.00 43.97 213 SER A N 1
ATOM 1708 C CA . SER A 1 213 ? 5.720 5.610 25.290 1.00 43.97 213 SER A CA 1
ATOM 1709 C C . SER A 1 213 ? 5.564 4.566 24.174 1.00 43.97 213 SER A C 1
ATOM 1711 O O . SER A 1 213 ? 4.430 4.217 23.822 1.00 43.97 213 SER A O 1
ATOM 1713 N N . PRO A 1 214 ? 6.668 3.997 23.650 1.00 53.19 214 PRO A N 1
ATOM 1714 C CA . PRO A 1 214 ? 6.588 2.895 22.701 1.00 53.19 214 PRO A CA 1
ATOM 1715 C C . PRO A 1 214 ? 5.757 1.756 23.300 1.00 53.19 214 PRO A C 1
ATOM 1717 O O . PRO A 1 214 ? 5.818 1.475 24.498 1.00 53.19 214 PRO A O 1
ATOM 1720 N N . THR A 1 215 ? 4.965 1.081 22.466 1.00 63.22 215 THR A N 1
ATOM 1721 C CA . THR A 1 215 ? 4.369 -0.186 22.893 1.00 63.22 215 THR A CA 1
ATOM 1722 C C . THR A 1 215 ? 5.499 -1.200 23.001 1.00 63.22 215 THR A C 1
ATOM 1724 O O . THR A 1 215 ? 6.077 -1.594 21.992 1.00 63.22 215 THR A O 1
ATOM 1727 N N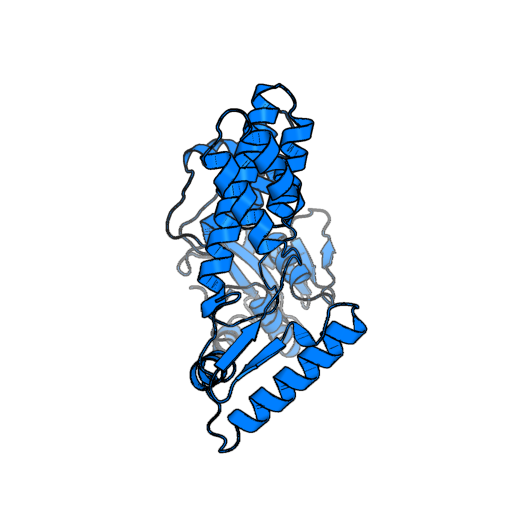 . LEU A 1 216 ? 5.832 -1.599 24.223 1.00 74.81 216 LEU A N 1
ATOM 1728 C CA . LEU A 1 216 ? 6.906 -2.539 24.503 1.00 74.81 216 LEU A CA 1
ATOM 1729 C C . LEU A 1 216 ? 6.322 -3.904 24.861 1.00 74.81 216 LEU A C 1
ATOM 1731 O O . LEU A 1 216 ? 5.246 -4.028 25.453 1.00 74.81 216 LEU A O 1
ATOM 1735 N N . ALA A 1 217 ? 7.048 -4.950 24.488 1.00 80.56 217 ALA A N 1
ATOM 1736 C CA . ALA A 1 217 ? 6.791 -6.302 24.938 1.00 80.56 217 ALA A CA 1
ATOM 1737 C C . ALA A 1 217 ? 7.600 -6.562 26.211 1.00 80.56 217 ALA A C 1
ATOM 1739 O O . ALA A 1 217 ? 8.829 -6.551 26.185 1.00 80.56 217 ALA A O 1
ATOM 1740 N N . ALA A 1 218 ? 6.915 -6.828 27.317 1.00 84.50 218 ALA A N 1
ATOM 1741 C CA . ALA A 1 218 ? 7.530 -7.247 28.565 1.00 84.50 218 ALA A CA 1
ATOM 1742 C C . ALA A 1 218 ? 7.471 -8.775 28.693 1.00 84.50 218 ALA A C 1
ATOM 1744 O O . ALA A 1 218 ? 6.388 -9.359 28.631 1.00 84.50 218 ALA A O 1
ATOM 1745 N N . CYS A 1 219 ? 8.622 -9.417 28.885 1.00 87.62 219 CYS A N 1
ATOM 1746 C CA . CYS A 1 219 ? 8.731 -10.803 29.333 1.00 87.62 219 CYS A CA 1
ATOM 1747 C C . CYS A 1 219 ? 8.805 -10.810 30.860 1.00 87.62 219 CYS A C 1
ATOM 1749 O O . CYS A 1 219 ? 9.825 -10.419 31.425 1.00 87.62 219 CYS A O 1
ATOM 1751 N N . VAL A 1 220 ? 7.718 -11.207 31.514 1.00 87.31 220 VAL A N 1
ATOM 1752 C CA . VAL A 1 220 ? 7.588 -11.230 32.975 1.00 87.31 220 VAL A CA 1
ATOM 1753 C C . VAL A 1 220 ? 7.839 -12.641 33.477 1.00 87.31 220 VAL A C 1
ATOM 1755 O O . VAL A 1 220 ? 7.199 -13.581 32.994 1.00 87.31 220 VAL A O 1
ATOM 1758 N N . VAL A 1 221 ? 8.733 -12.776 34.453 1.00 88.19 221 VAL A N 1
ATOM 1759 C CA . VAL A 1 221 ? 9.085 -14.054 35.084 1.00 88.19 221 VAL A CA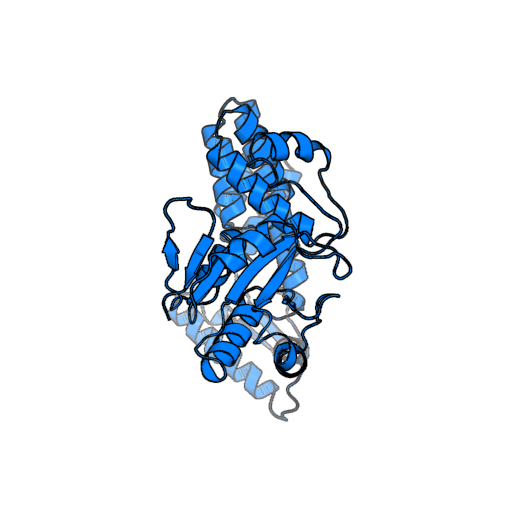 1
ATOM 1760 C C . VAL A 1 221 ? 8.746 -14.035 36.570 1.00 88.19 221 VAL A C 1
ATOM 1762 O O . VAL A 1 221 ? 8.537 -12.981 37.167 1.00 88.19 221 VAL A O 1
ATOM 1765 N N . ASP A 1 222 ? 8.646 -15.208 37.188 1.00 88.31 222 ASP A N 1
ATOM 1766 C CA . ASP A 1 222 ? 8.479 -15.291 38.637 1.00 88.31 222 ASP A CA 1
ATOM 1767 C C . ASP A 1 222 ? 9.765 -14.974 39.408 1.00 88.31 222 ASP A C 1
ATOM 1769 O O . ASP A 1 222 ? 10.871 -14.925 38.868 1.00 88.31 222 ASP A O 1
ATOM 1773 N N . SER A 1 223 ? 9.598 -14.746 40.711 1.00 82.69 223 SER A N 1
ATOM 1774 C CA . SER A 1 223 ? 10.675 -14.328 41.606 1.00 82.69 223 SER A CA 1
ATOM 1775 C C . SER A 1 223 ? 11.814 -15.340 41.720 1.00 82.69 223 SER A C 1
ATOM 1777 O O . SER A 1 223 ? 12.928 -14.928 42.026 1.00 82.69 223 SER A O 1
ATOM 1779 N N . SER A 1 224 ? 11.569 -16.638 41.496 1.00 82.94 224 SER A N 1
ATOM 1780 C CA . SER A 1 224 ? 12.638 -17.648 41.499 1.00 82.94 224 SER A CA 1
ATOM 1781 C C . SER A 1 224 ? 13.515 -17.560 40.251 1.00 82.94 224 SER A C 1
ATOM 1783 O O . SER A 1 224 ? 14.714 -17.803 40.336 1.00 82.94 224 SER A O 1
ATOM 1785 N N . THR A 1 225 ? 12.952 -17.163 39.110 1.00 86.19 225 THR A N 1
ATOM 1786 C CA . THR A 1 225 ? 13.691 -17.002 37.847 1.00 86.19 225 THR A CA 1
ATOM 1787 C C . THR A 1 225 ? 14.288 -15.598 37.671 1.00 86.19 225 THR A C 1
ATOM 1789 O O . THR A 1 225 ? 15.268 -15.430 36.941 1.00 86.19 225 THR A O 1
ATOM 1792 N N . ALA A 1 226 ? 13.750 -14.584 38.358 1.00 81.56 226 ALA A N 1
ATOM 1793 C CA . ALA A 1 226 ? 14.192 -13.188 38.260 1.00 81.56 226 ALA A CA 1
ATOM 1794 C C . ALA A 1 226 ? 15.720 -12.971 38.414 1.00 81.56 226 ALA A C 1
ATOM 1796 O O . ALA A 1 226 ? 16.279 -12.221 37.611 1.00 81.56 226 ALA A O 1
ATOM 1797 N N . PRO A 1 227 ? 16.449 -13.652 39.329 1.00 86.19 227 PRO A N 1
ATOM 1798 C CA . PRO A 1 227 ? 17.904 -13.491 39.449 1.00 86.19 227 PRO A CA 1
ATOM 1799 C C . PRO A 1 227 ? 18.687 -13.859 38.178 1.00 86.19 227 PRO A C 1
ATOM 1801 O O . PRO A 1 227 ? 19.763 -13.315 37.935 1.00 86.19 227 PRO A O 1
ATOM 1804 N N . HIS A 1 228 ? 18.148 -14.757 37.347 1.00 88.44 228 HIS A N 1
ATOM 1805 C CA . HIS A 1 228 ? 18.781 -15.215 36.105 1.00 88.44 228 HIS A CA 1
ATOM 1806 C C . HIS A 1 228 ? 18.381 -14.375 34.887 1.00 88.44 228 HIS A C 1
ATOM 1808 O O . HIS A 1 228 ? 19.106 -14.345 33.887 1.00 88.44 228 HIS A O 1
ATOM 1814 N N . LEU A 1 229 ? 17.266 -13.640 34.976 1.00 88.81 229 LEU A N 1
ATOM 1815 C CA . LEU A 1 229 ? 16.718 -12.850 33.875 1.00 88.81 229 LEU A CA 1
ATOM 1816 C C . LEU A 1 229 ? 17.721 -11.831 33.331 1.00 88.81 229 LEU A C 1
ATOM 1818 O O . LEU A 1 229 ? 17.792 -11.636 32.124 1.00 88.81 229 LEU A O 1
ATOM 1822 N N . ALA A 1 230 ? 18.546 -11.237 34.194 1.00 88.00 230 ALA A N 1
ATOM 1823 C CA . ALA A 1 230 ? 19.573 -10.279 33.794 1.00 88.00 230 ALA A CA 1
ATOM 1824 C C . ALA A 1 230 ? 20.657 -10.869 32.879 1.00 88.00 230 ALA A C 1
ATOM 1826 O O . ALA A 1 230 ? 21.244 -10.158 32.060 1.00 88.00 230 ALA A O 1
ATOM 1827 N N . SER A 1 231 ? 20.958 -12.162 33.022 1.00 90.06 231 SER A N 1
ATOM 1828 C CA . SER A 1 231 ? 21.891 -12.846 32.127 1.00 90.06 231 SER A CA 1
ATOM 1829 C C . SER A 1 231 ? 21.254 -13.064 30.762 1.00 90.06 231 SER A C 1
ATOM 1831 O O . SER A 1 231 ? 21.851 -12.710 29.749 1.00 90.06 231 SER A O 1
ATOM 1833 N N . TYR A 1 232 ? 20.021 -13.573 30.742 1.00 89.81 232 TYR A N 1
ATOM 1834 C CA . TYR A 1 232 ? 19.307 -13.812 29.494 1.00 89.81 232 TYR A CA 1
ATOM 1835 C C . TYR A 1 232 ? 18.993 -12.511 28.751 1.00 89.81 232 TYR A C 1
ATOM 1837 O O . TYR A 1 232 ? 19.205 -12.424 27.551 1.00 89.81 232 TYR A O 1
ATOM 1845 N N . ALA A 1 233 ? 18.555 -11.462 29.449 1.00 85.81 233 ALA A N 1
ATOM 1846 C CA . ALA A 1 233 ? 18.264 -10.168 28.839 1.00 85.81 233 ALA A CA 1
ATOM 1847 C C . ALA A 1 233 ? 19.487 -9.598 28.101 1.00 85.81 233 ALA A C 1
ATOM 1849 O O . ALA A 1 233 ? 19.354 -9.159 26.962 1.00 85.81 233 ALA A O 1
ATOM 1850 N N . ARG A 1 234 ? 20.687 -9.687 28.693 1.00 87.50 234 ARG A N 1
ATOM 1851 C CA . ARG A 1 234 ? 21.933 -9.230 28.053 1.00 87.50 234 ARG A CA 1
ATOM 1852 C C . ARG A 1 234 ? 22.257 -9.976 26.762 1.00 87.50 234 ARG A C 1
ATOM 1854 O O . ARG A 1 234 ? 22.688 -9.341 25.808 1.00 87.50 234 ARG A O 1
ATOM 1861 N N . GLU A 1 235 ? 22.025 -11.285 26.715 1.00 85.62 235 GLU A N 1
ATOM 1862 C CA . GLU A 1 235 ? 22.260 -12.102 25.515 1.00 85.62 235 GLU A CA 1
ATOM 1863 C C . GLU A 1 235 ? 21.388 -11.661 24.327 1.00 85.62 235 GLU A C 1
ATOM 1865 O O . GLU A 1 235 ? 21.837 -11.684 23.185 1.00 85.62 235 GLU A O 1
ATOM 1870 N N . TYR A 1 236 ? 20.170 -11.188 24.601 1.00 77.38 236 TYR A N 1
ATOM 1871 C CA . TYR A 1 236 ? 19.225 -10.708 23.586 1.00 77.38 236 TYR A CA 1
ATOM 1872 C C . TYR A 1 236 ? 19.235 -9.183 23.399 1.00 77.38 236 TYR A C 1
ATOM 1874 O O . TYR A 1 236 ? 18.376 -8.658 22.691 1.00 77.38 236 TYR A O 1
ATOM 1882 N N . GLY A 1 237 ? 20.166 -8.460 24.035 1.00 79.81 237 GLY A N 1
ATOM 1883 C CA . GLY A 1 237 ? 20.224 -6.995 23.970 1.00 79.81 237 GLY A CA 1
ATOM 1884 C C . GLY A 1 237 ? 18.985 -6.306 24.557 1.00 79.81 237 GLY A C 1
ATOM 1885 O O . GLY A 1 237 ? 18.559 -5.270 24.054 1.00 79.81 237 GLY A O 1
ATOM 1886 N N . LEU A 1 238 ? 18.374 -6.906 25.581 1.00 83.25 238 LEU A N 1
ATOM 1887 C CA . LEU A 1 238 ? 17.149 -6.428 26.216 1.00 83.25 238 LEU A CA 1
ATOM 1888 C C . LEU A 1 238 ? 17.437 -5.649 27.493 1.00 83.25 238 LEU A C 1
ATOM 1890 O O . LEU A 1 238 ? 18.388 -5.926 28.227 1.00 83.25 238 LEU A O 1
ATOM 1894 N N . GLU A 1 239 ? 16.546 -4.713 27.791 1.00 85.62 239 GLU A N 1
ATOM 1895 C CA . GLU A 1 239 ? 16.593 -3.927 29.019 1.00 85.62 239 GLU A CA 1
ATOM 1896 C C . GLU A 1 239 ? 15.813 -4.627 30.133 1.00 85.62 239 GLU A C 1
ATOM 1898 O O . GLU A 1 239 ? 14.822 -5.316 29.884 1.00 85.62 239 GLU A O 1
ATOM 1903 N N . LEU A 1 240 ? 16.248 -4.451 31.380 1.00 87.94 240 LEU A N 1
ATOM 1904 C CA . LEU A 1 240 ? 15.527 -4.951 32.547 1.00 87.94 240 LEU A CA 1
ATOM 1905 C C . LEU A 1 240 ? 14.604 -3.873 33.097 1.00 87.94 240 LEU A C 1
ATOM 1907 O O . LEU A 1 240 ? 14.971 -2.703 33.188 1.00 87.94 240 LEU A O 1
ATOM 1911 N N . GLY A 1 241 ? 13.428 -4.297 33.540 1.00 83.00 241 GLY A N 1
ATOM 1912 C CA . GLY A 1 241 ? 12.565 -3.466 34.358 1.00 83.00 241 GLY A CA 1
ATOM 1913 C C . GLY A 1 241 ? 13.222 -3.097 35.687 1.00 83.00 241 GLY A C 1
ATOM 1914 O O . GLY A 1 241 ? 14.064 -3.832 36.204 1.00 83.00 241 GLY A O 1
ATOM 1915 N N . LYS A 1 242 ? 12.781 -1.987 36.291 1.00 81.38 242 LYS A N 1
ATOM 1916 C CA . LYS A 1 242 ? 13.331 -1.461 37.559 1.00 81.38 242 LYS A CA 1
ATOM 1917 C C . LYS A 1 242 ? 13.428 -2.489 38.691 1.00 81.38 242 LYS A C 1
ATOM 1919 O O . LYS A 1 242 ? 14.317 -2.396 39.529 1.00 81.38 242 LYS A O 1
ATOM 1924 N N . THR A 1 243 ? 12.493 -3.430 38.742 1.00 80.19 243 THR A N 1
ATOM 1925 C CA . THR A 1 243 ? 12.389 -4.465 39.778 1.00 80.19 243 THR A CA 1
ATOM 1926 C C . THR A 1 243 ? 13.138 -5.757 39.435 1.00 80.19 243 THR A C 1
ATOM 1928 O O . THR A 1 243 ? 13.251 -6.624 40.295 1.00 80.19 243 THR A O 1
ATOM 1931 N N . GLY A 1 244 ? 13.663 -5.892 38.212 1.00 82.56 244 GLY A N 1
ATOM 1932 C CA . GLY A 1 244 ? 14.423 -7.062 37.753 1.00 82.56 244 GLY A CA 1
ATOM 1933 C C . GLY A 1 244 ? 13.593 -8.319 37.452 1.00 82.56 244 GLY A C 1
ATOM 1934 O O . GLY A 1 244 ? 14.149 -9.328 37.033 1.00 82.56 244 GLY A O 1
ATOM 1935 N N . ASP A 1 245 ? 12.273 -8.272 37.628 1.00 83.81 245 ASP A N 1
ATOM 1936 C CA . ASP A 1 245 ? 11.321 -9.371 37.397 1.00 83.81 245 ASP A CA 1
ATOM 1937 C C . ASP A 1 245 ? 10.729 -9.386 35.974 1.00 83.81 245 ASP A C 1
ATOM 1939 O O . ASP A 1 245 ? 9.919 -10.253 35.636 1.00 83.81 245 ASP A O 1
ATOM 1943 N N . PHE A 1 246 ? 11.138 -8.450 35.113 1.00 88.00 246 PHE A N 1
ATOM 1944 C CA . PHE A 1 246 ? 10.789 -8.463 33.696 1.00 88.00 246 PHE A CA 1
ATOM 1945 C C . PHE A 1 246 ? 11.888 -7.891 32.799 1.00 88.00 246 PHE A C 1
ATOM 1947 O O . PHE A 1 246 ? 12.672 -7.037 33.214 1.00 88.00 246 PHE A O 1
ATOM 1954 N N . ALA A 1 247 ? 11.918 -8.367 31.554 1.00 86.06 247 ALA A N 1
ATOM 1955 C CA . ALA A 1 247 ? 12.761 -7.856 30.478 1.00 86.06 247 ALA A CA 1
ATOM 1956 C C . ALA A 1 247 ? 11.893 -7.195 29.403 1.00 86.06 247 ALA A C 1
ATOM 1958 O O . ALA A 1 247 ? 10.790 -7.665 29.119 1.00 86.06 247 ALA A O 1
ATOM 1959 N N . ILE A 1 248 ? 12.387 -6.118 28.806 1.00 85.62 248 ILE A N 1
ATOM 1960 C CA . ILE A 1 248 ? 11.654 -5.260 27.879 1.00 85.62 248 ILE A CA 1
ATOM 1961 C C . ILE A 1 248 ? 12.265 -5.389 26.483 1.00 85.62 248 ILE A C 1
ATOM 1963 O O . ILE A 1 248 ? 13.475 -5.251 26.314 1.00 85.62 248 ILE A O 1
ATOM 1967 N N . ALA A 1 249 ? 11.421 -5.620 25.479 1.00 80.56 249 ALA A N 1
ATOM 1968 C CA . ALA A 1 249 ? 11.797 -5.635 24.070 1.00 80.56 249 ALA A CA 1
ATOM 1969 C C . ALA A 1 249 ? 10.856 -4.761 23.235 1.00 80.56 249 ALA A C 1
ATOM 1971 O O . ALA A 1 249 ? 9.683 -4.591 23.566 1.00 80.56 249 ALA A O 1
ATOM 1972 N N . ALA A 1 250 ? 11.344 -4.280 22.093 1.00 73.62 250 ALA A N 1
ATOM 1973 C CA . ALA A 1 250 ? 10.516 -3.574 21.115 1.00 73.62 250 ALA A CA 1
ATOM 1974 C C . ALA A 1 250 ? 9.510 -4.497 20.397 1.00 73.62 250 ALA A C 1
ATOM 1976 O O . ALA A 1 250 ? 8.520 -4.019 19.855 1.00 73.62 250 ALA A O 1
ATOM 1977 N N . ASN A 1 251 ? 9.749 -5.816 20.386 1.00 75.38 251 ASN A N 1
ATOM 1978 C CA . ASN A 1 251 ? 8.937 -6.779 19.642 1.00 75.38 251 ASN A CA 1
ATOM 1979 C C . ASN A 1 251 ? 8.654 -8.063 20.470 1.00 75.38 251 ASN A C 1
ATOM 1981 O O . ASN A 1 251 ? 9.600 -8.657 21.004 1.00 75.38 251 ASN A O 1
ATOM 1985 N N . PRO A 1 252 ? 7.388 -8.536 20.539 1.00 81.50 252 PRO A N 1
ATOM 1986 C CA . PRO A 1 252 ? 6.995 -9.817 21.141 1.00 81.50 252 PRO A CA 1
ATOM 1987 C C . PRO A 1 252 ? 7.743 -11.063 20.642 1.00 81.50 252 PRO A C 1
ATOM 1989 O O . PRO A 1 252 ? 7.886 -12.031 21.384 1.00 81.50 252 PRO A O 1
ATOM 1992 N N . VAL A 1 253 ? 8.243 -11.068 19.405 1.00 78.06 253 VAL A N 1
ATOM 1993 C CA . VAL A 1 253 ? 9.009 -12.199 18.852 1.00 78.06 253 VAL A CA 1
ATOM 1994 C C . VAL A 1 253 ? 10.300 -12.425 19.641 1.00 78.06 253 VAL A C 1
ATOM 1996 O O . VAL A 1 253 ? 10.685 -13.563 19.919 1.00 78.06 253 VAL A O 1
ATOM 1999 N N . ILE A 1 254 ? 10.968 -11.345 20.055 1.00 79.44 254 ILE A N 1
ATOM 2000 C CA . ILE A 1 254 ? 12.220 -11.439 20.815 1.00 79.44 254 ILE A CA 1
ATOM 2001 C C . ILE A 1 254 ? 11.934 -11.957 22.229 1.00 79.44 254 ILE A C 1
ATOM 2003 O O . ILE A 1 254 ? 12.636 -12.845 22.714 1.00 79.44 254 ILE A O 1
ATOM 2007 N N . THR A 1 255 ? 10.856 -11.489 22.867 1.00 85.44 255 THR A N 1
ATOM 2008 C CA . THR A 1 255 ? 10.446 -12.002 24.184 1.00 85.44 255 THR A CA 1
ATOM 2009 C C . THR A 1 255 ? 9.982 -13.456 24.127 1.00 85.44 255 THR A C 1
ATOM 2011 O O . THR A 1 255 ? 10.201 -14.191 25.087 1.00 85.44 255 THR A O 1
ATOM 2014 N N . GLN A 1 256 ? 9.429 -13.923 23.003 1.00 88.06 256 GLN A N 1
ATOM 2015 C CA . GLN A 1 256 ? 9.119 -15.340 22.806 1.00 88.06 256 GLN A CA 1
ATOM 2016 C C . GLN A 1 256 ? 10.391 -16.196 22.725 1.00 88.06 256 GLN A C 1
ATOM 2018 O O . GLN A 1 256 ? 10.465 -17.230 23.391 1.00 88.06 256 GLN A O 1
ATOM 2023 N N . LYS A 1 257 ? 11.418 -15.774 21.975 1.00 86.88 257 LYS A N 1
ATOM 2024 C CA . LYS A 1 257 ? 12.713 -16.485 21.932 1.00 86.88 257 LYS A CA 1
ATOM 2025 C C . LYS A 1 257 ? 13.350 -16.569 23.319 1.00 86.88 257 LYS A C 1
ATOM 2027 O O . LYS A 1 257 ? 13.710 -17.661 23.759 1.00 86.88 257 LYS A O 1
ATOM 2032 N N . LEU A 1 258 ? 13.362 -15.445 24.035 1.00 88.62 258 LEU A N 1
ATOM 2033 C CA . LEU A 1 258 ? 13.789 -15.379 25.428 1.00 88.62 258 LEU A CA 1
ATOM 2034 C C . LEU A 1 258 ? 12.996 -16.362 26.307 1.00 88.62 258 LEU A C 1
ATOM 2036 O O . LEU A 1 258 ? 13.593 -17.129 27.056 1.00 88.62 258 LEU A O 1
ATOM 2040 N N . SER A 1 259 ? 11.662 -16.394 26.188 1.00 90.19 259 SER A N 1
ATOM 2041 C CA . SER A 1 259 ? 10.813 -17.294 26.983 1.00 90.19 259 SER A CA 1
ATOM 2042 C C . SER A 1 259 ? 11.131 -18.773 26.749 1.00 90.19 259 SER A C 1
ATOM 2044 O O . SER A 1 259 ? 11.216 -19.542 27.705 1.00 90.19 259 SER A O 1
ATOM 2046 N N . LYS A 1 260 ? 11.397 -19.163 25.493 1.00 90.38 260 LYS A N 1
ATOM 2047 C CA . LYS A 1 260 ? 11.804 -20.528 25.131 1.00 90.38 260 LYS A CA 1
ATOM 2048 C C . LYS A 1 260 ? 13.144 -20.882 25.783 1.00 90.38 260 LYS A C 1
ATOM 2050 O O . LYS A 1 260 ? 13.298 -21.992 26.284 1.00 90.38 260 LYS A O 1
ATOM 2055 N N . GLN A 1 261 ? 14.103 -19.956 25.808 1.00 91.19 261 GLN A N 1
ATOM 2056 C CA . GLN A 1 261 ? 15.391 -20.182 26.469 1.00 91.19 261 GLN A CA 1
ATOM 2057 C C . GLN A 1 261 ? 15.271 -20.264 27.992 1.00 91.19 261 GLN A C 1
ATOM 2059 O O . GLN A 1 261 ? 15.908 -21.121 28.602 1.00 91.19 261 GLN A O 1
ATOM 2064 N N . ILE A 1 262 ? 14.440 -19.418 28.600 1.00 90.69 262 ILE A N 1
ATOM 2065 C CA . ILE A 1 262 ? 14.179 -19.468 30.039 1.00 90.69 262 ILE A CA 1
ATOM 2066 C C . ILE A 1 262 ? 13.557 -20.816 30.403 1.00 90.69 262 ILE A C 1
ATOM 2068 O O . ILE A 1 262 ? 14.099 -21.492 31.265 1.00 90.69 262 ILE A O 1
ATOM 2072 N N . LEU A 1 263 ? 12.510 -21.265 29.702 1.00 90.69 263 LEU A N 1
ATOM 2073 C CA . LEU A 1 263 ? 11.866 -22.557 29.981 1.00 90.69 263 LEU A CA 1
ATOM 2074 C C . LEU A 1 263 ? 12.780 -23.769 29.757 1.00 90.69 263 LEU A C 1
ATOM 2076 O O . LEU A 1 263 ? 12.609 -24.785 30.424 1.00 90.69 263 LEU A O 1
ATOM 2080 N N . ARG A 1 264 ? 13.760 -23.684 28.847 1.00 92.25 264 ARG A N 1
ATOM 2081 C CA . ARG A 1 264 ? 14.762 -24.752 28.665 1.00 92.25 264 ARG A CA 1
ATOM 2082 C C . ARG A 1 264 ? 15.654 -24.932 29.892 1.00 92.25 264 ARG A C 1
ATOM 2084 O O . ARG A 1 264 ? 16.036 -26.056 30.190 1.00 92.25 264 ARG A O 1
ATOM 2091 N N . ASN A 1 265 ? 15.990 -23.837 30.571 1.00 91.94 265 ASN A N 1
ATOM 2092 C CA . ASN A 1 265 ? 16.894 -23.843 31.723 1.00 91.94 265 ASN A CA 1
ATOM 2093 C C . ASN A 1 265 ? 16.151 -23.873 33.069 1.00 91.94 265 ASN A C 1
ATOM 2095 O O . ASN A 1 265 ? 16.697 -24.347 34.059 1.00 91.94 265 ASN A O 1
ATOM 2099 N N . HIS A 1 266 ? 14.909 -23.390 33.082 1.00 92.25 266 HIS A N 1
ATOM 2100 C CA . HIS A 1 266 ? 14.016 -23.284 34.233 1.00 92.25 266 HIS A CA 1
ATOM 2101 C C . HIS A 1 266 ? 12.615 -23.793 33.844 1.00 92.25 266 HIS A C 1
ATOM 2103 O O . HIS A 1 266 ? 11.715 -22.987 33.582 1.00 92.25 266 HIS A O 1
ATOM 2109 N N . PRO A 1 267 ? 12.405 -25.120 33.748 1.00 92.12 267 PRO A N 1
ATOM 2110 C CA . PRO A 1 267 ? 11.131 -25.706 33.315 1.00 92.12 267 PRO A CA 1
ATOM 2111 C C . PRO A 1 267 ? 9.937 -25.356 34.212 1.00 92.12 267 PRO A C 1
ATOM 2113 O O . PRO A 1 267 ? 8.791 -25.464 33.791 1.00 92.12 267 PRO A O 1
ATOM 2116 N N . GLU A 1 268 ? 10.186 -24.947 35.451 1.00 92.06 268 GLU A N 1
ATOM 2117 C CA . GLU A 1 268 ? 9.194 -24.493 36.424 1.00 92.06 268 GLU A CA 1
ATOM 2118 C C . GLU A 1 268 ? 8.800 -23.017 36.272 1.00 92.06 268 GLU A C 1
ATOM 2120 O O . GLU A 1 268 ? 7.837 -22.578 36.913 1.00 92.06 268 GLU A O 1
ATOM 2125 N N . ALA A 1 269 ? 9.508 -22.258 35.428 1.00 91.94 269 ALA A N 1
ATOM 2126 C CA . ALA A 1 269 ? 9.289 -20.828 35.274 1.00 91.94 269 ALA A CA 1
ATOM 2127 C C . ALA A 1 269 ? 7.865 -20.525 34.795 1.00 91.94 269 ALA A C 1
ATOM 2129 O O . ALA A 1 269 ? 7.284 -21.218 33.954 1.00 91.94 269 ALA A O 1
ATOM 2130 N N . ARG A 1 270 ? 7.298 -19.446 35.330 1.00 94.00 270 ARG A N 1
ATOM 2131 C CA . ARG A 1 270 ? 6.012 -18.884 34.910 1.00 94.00 270 ARG A CA 1
ATOM 2132 C C . ARG A 1 270 ? 6.291 -17.670 34.051 1.00 94.00 270 ARG A C 1
ATOM 2134 O O . ARG A 1 270 ? 6.845 -16.692 34.556 1.00 94.00 270 ARG A O 1
ATOM 2141 N N . ILE A 1 271 ? 5.887 -17.703 32.782 1.00 92.81 271 ILE A N 1
ATOM 2142 C CA . ILE A 1 271 ? 6.211 -16.624 31.845 1.00 92.81 271 ILE A CA 1
ATOM 2143 C C . ILE A 1 271 ? 4.945 -15.970 31.300 1.00 92.81 271 ILE A C 1
ATOM 2145 O O . ILE A 1 271 ? 4.035 -16.639 30.806 1.00 92.81 271 ILE A O 1
ATOM 2149 N N . LEU A 1 272 ? 4.899 -14.638 31.358 1.00 92.81 272 LEU A N 1
ATOM 2150 C CA . LEU A 1 272 ? 3.888 -13.827 30.683 1.00 92.81 272 LEU A CA 1
ATOM 2151 C C . LEU A 1 272 ? 4.566 -12.839 29.733 1.00 92.81 272 LEU A C 1
ATOM 2153 O O . LEU A 1 272 ? 5.345 -11.997 30.167 1.00 92.81 272 LEU A O 1
ATOM 2157 N N . ILE A 1 273 ? 4.214 -12.901 28.452 1.00 92.19 273 ILE A N 1
ATOM 2158 C CA . ILE A 1 273 ? 4.590 -11.918 27.438 1.00 92.19 273 ILE A CA 1
ATOM 2159 C C . ILE A 1 273 ? 3.441 -10.921 27.293 1.00 92.19 273 ILE A C 1
ATOM 2161 O O . ILE A 1 273 ? 2.361 -11.243 26.788 1.00 92.19 273 ILE A O 1
ATOM 2165 N N . ALA A 1 274 ? 3.663 -9.692 27.740 1.00 89.75 274 ALA A N 1
ATOM 2166 C CA . ALA A 1 274 ? 2.663 -8.639 27.701 1.00 89.75 274 ALA A CA 1
ATOM 2167 C C . ALA A 1 274 ? 3.098 -7.508 26.775 1.00 89.75 274 ALA A C 1
ATOM 2169 O O . ALA A 1 274 ? 4.115 -6.872 27.017 1.00 89.75 274 ALA A O 1
ATOM 2170 N N . MET A 1 275 ? 2.298 -7.213 25.748 1.00 86.31 275 MET A N 1
ATOM 2171 C CA . MET A 1 275 ? 2.381 -5.912 25.082 1.00 86.31 275 MET A CA 1
ATOM 2172 C C . MET A 1 275 ? 1.674 -4.868 25.932 1.00 86.31 275 MET A C 1
ATOM 2174 O O . MET A 1 275 ? 0.469 -4.993 26.185 1.00 86.31 275 MET A O 1
ATOM 2178 N N . GLN A 1 276 ? 2.427 -3.863 26.363 1.00 77.31 276 GLN A N 1
ATOM 2179 C CA . GLN A 1 276 ? 1.897 -2.689 27.030 1.00 77.31 276 GLN A CA 1
ATOM 2180 C C . GLN A 1 276 ? 2.522 -1.437 26.448 1.00 77.31 276 GLN A C 1
ATOM 2182 O O . GLN A 1 276 ? 3.698 -1.379 26.110 1.00 77.31 276 GLN A O 1
ATOM 2187 N N . ILE A 1 277 ? 1.697 -0.416 26.401 1.00 69.88 277 ILE A N 1
ATOM 2188 C CA . ILE A 1 277 ? 2.138 0.960 26.433 1.00 69.88 277 ILE A CA 1
ATOM 2189 C C . ILE A 1 277 ? 2.761 1.203 27.814 1.00 69.88 277 ILE A C 1
ATOM 2191 O O . ILE A 1 277 ? 2.071 1.037 28.824 1.00 69.88 277 ILE A O 1
ATOM 2195 N N . MET A 1 278 ? 4.059 1.500 27.870 1.00 67.75 278 MET A N 1
ATOM 2196 C CA . MET A 1 278 ? 4.732 1.810 29.132 1.00 67.75 278 MET A CA 1
ATOM 2197 C C . MET A 1 278 ? 6.034 2.577 28.929 1.00 67.75 278 MET A C 1
ATOM 2199 O O . MET A 1 278 ? 6.793 2.283 28.004 1.00 67.75 278 MET A O 1
ATOM 2203 N N . ASP A 1 279 ? 6.313 3.527 29.822 1.00 65.94 279 ASP A N 1
ATOM 2204 C CA . ASP A 1 279 ? 7.664 4.063 29.977 1.00 65.94 279 ASP A CA 1
ATOM 2205 C C . ASP A 1 279 ? 8.570 2.939 30.507 1.00 65.94 279 ASP A C 1
ATOM 2207 O O . ASP A 1 279 ? 8.191 2.170 31.395 1.00 65.94 279 ASP A O 1
ATOM 2211 N N . ARG A 1 280 ? 9.789 2.844 29.973 1.00 65.88 280 ARG A N 1
ATOM 2212 C CA . ARG A 1 280 ? 10.814 1.878 30.409 1.00 65.88 280 ARG A CA 1
ATOM 2213 C C . ARG A 1 280 ? 11.118 1.997 31.906 1.00 65.88 280 ARG A C 1
ATOM 2215 O O . ARG A 1 280 ? 11.538 1.035 32.545 1.00 65.88 280 ARG A O 1
ATOM 2222 N N . ASN A 1 281 ? 10.877 3.175 32.471 1.00 69.81 281 ASN A N 1
ATOM 2223 C CA . ASN A 1 281 ? 11.078 3.498 33.871 1.00 69.81 281 ASN A CA 1
ATOM 2224 C C . ASN A 1 281 ? 9.834 3.267 34.740 1.00 69.81 281 ASN A C 1
ATOM 2226 O O . ASN A 1 281 ? 9.900 3.482 35.953 1.00 69.81 281 ASN A O 1
ATOM 2230 N N . GLU A 1 282 ? 8.702 2.848 34.188 1.00 74.12 282 GLU A N 1
ATOM 2231 C CA . GLU A 1 282 ? 7.499 2.592 34.972 1.00 74.12 282 GLU A CA 1
ATOM 2232 C C . GLU A 1 282 ? 7.396 1.125 35.417 1.00 74.12 282 GLU A C 1
ATOM 2234 O O . GLU A 1 282 ? 7.811 0.204 34.708 1.00 74.12 282 GLU A O 1
ATOM 2239 N N . PRO A 1 283 ? 6.854 0.860 36.620 1.00 78.31 283 PRO A N 1
ATOM 2240 C CA . PRO A 1 283 ? 6.581 -0.504 37.043 1.00 78.31 283 PRO A CA 1
ATOM 2241 C C . PRO A 1 283 ? 5.462 -1.117 36.191 1.00 78.31 283 PRO A C 1
ATOM 2243 O O . PRO A 1 283 ? 4.511 -0.434 35.811 1.00 78.31 283 PRO A O 1
ATOM 2246 N N . LEU A 1 284 ? 5.498 -2.441 35.995 1.00 80.06 284 LEU A N 1
ATOM 2247 C CA . LEU A 1 284 ? 4.405 -3.162 35.336 1.00 80.06 284 LEU A CA 1
ATOM 2248 C C . LEU A 1 284 ? 3.053 -2.834 35.978 1.00 80.06 284 LEU A C 1
ATOM 2250 O O . LEU A 1 284 ? 2.890 -2.842 37.213 1.00 80.06 284 LEU A O 1
ATOM 2254 N N . SER A 1 285 ? 2.051 -2.644 35.124 1.00 82.50 285 SER A N 1
ATOM 2255 C CA . SER A 1 285 ? 0.674 -2.442 35.558 1.00 82.50 285 SER A CA 1
ATOM 2256 C C . SER A 1 285 ? 0.215 -3.557 36.512 1.00 82.50 285 SER A C 1
ATOM 2258 O O . SER A 1 285 ? 0.577 -4.733 36.388 1.00 82.50 285 SER A O 1
ATOM 2260 N N . LYS A 1 286 ? -0.611 -3.191 37.501 1.00 83.38 286 LYS A N 1
ATOM 2261 C CA . LYS A 1 286 ? -1.101 -4.123 38.536 1.00 83.38 286 LYS A CA 1
ATOM 2262 C C . LYS A 1 286 ? -1.786 -5.351 37.928 1.00 83.38 286 LYS A C 1
ATOM 2264 O O . LYS A 1 286 ? -1.681 -6.449 38.469 1.00 83.38 286 LYS A O 1
ATOM 2269 N N . TRP A 1 287 ? -2.469 -5.177 36.796 1.00 82.75 287 TRP A N 1
ATOM 2270 C CA . TRP A 1 287 ? -3.157 -6.275 36.128 1.00 82.75 287 TRP A CA 1
ATOM 2271 C C . TRP A 1 287 ? -2.185 -7.287 35.515 1.00 82.75 287 TRP A C 1
ATOM 2273 O O . TRP A 1 287 ? -2.446 -8.477 35.651 1.00 82.75 287 TRP A O 1
ATOM 2283 N N . VAL A 1 288 ? -1.059 -6.861 34.923 1.00 84.19 288 VAL A N 1
ATOM 2284 C CA . VAL A 1 288 ? -0.038 -7.779 34.377 1.00 84.19 288 VAL A CA 1
ATOM 2285 C C . VAL A 1 288 ? 0.552 -8.631 35.485 1.00 84.19 288 VAL A C 1
ATOM 2287 O O . VAL A 1 288 ? 0.573 -9.852 35.367 1.00 84.19 288 VAL A O 1
ATOM 2290 N N . ARG A 1 289 ? 0.931 -8.007 36.606 1.00 84.75 289 ARG A N 1
ATOM 2291 C CA . ARG A 1 289 ? 1.450 -8.725 37.779 1.00 84.75 289 ARG A CA 1
ATOM 2292 C C . ARG A 1 289 ? 0.434 -9.721 38.340 1.00 84.75 289 ARG A C 1
ATOM 2294 O O . ARG A 1 289 ? 0.779 -10.859 38.643 1.00 84.75 289 ARG A O 1
ATOM 2301 N N . ASN A 1 290 ? -0.834 -9.326 38.442 1.00 85.50 290 ASN A N 1
ATOM 2302 C CA . ASN A 1 290 ? -1.896 -10.232 38.883 1.00 85.50 290 ASN A CA 1
ATOM 2303 C C . ASN A 1 290 ? -2.121 -11.389 37.900 1.00 85.50 290 ASN A C 1
ATOM 2305 O O . ASN A 1 290 ? -2.381 -12.511 38.327 1.00 85.50 290 ASN A O 1
ATOM 2309 N N . TYR A 1 291 ? -2.020 -11.130 36.595 1.00 84.94 291 TYR A N 1
ATOM 2310 C CA . TYR A 1 291 ? -2.233 -12.148 35.572 1.00 84.94 291 TYR A CA 1
ATOM 2311 C C . TYR A 1 291 ? -1.082 -13.151 35.524 1.00 84.94 291 TYR A C 1
ATOM 2313 O O . TYR A 1 291 ? -1.327 -14.355 35.472 1.00 84.94 291 TYR A O 1
ATOM 2321 N N . HIS A 1 292 ? 0.155 -12.662 35.617 1.00 89.62 292 HIS A N 1
ATOM 2322 C CA . HIS A 1 292 ? 1.367 -13.474 35.703 1.00 89.62 292 HIS A CA 1
ATOM 2323 C C . HIS A 1 292 ? 1.304 -14.471 36.869 1.00 89.62 292 HIS A C 1
ATOM 2325 O O . HIS A 1 292 ? 1.563 -15.653 36.678 1.00 89.62 292 HIS A O 1
ATOM 2331 N N . ARG A 1 293 ? 0.797 -14.058 38.039 1.00 87.94 293 ARG A N 1
ATOM 2332 C CA . ARG A 1 293 ? 0.573 -14.970 39.181 1.00 87.94 293 ARG A CA 1
ATOM 2333 C C . ARG A 1 293 ? -0.388 -16.126 38.886 1.00 87.94 293 ARG A C 1
ATOM 2335 O O . ARG A 1 293 ? -0.326 -17.138 39.578 1.00 87.94 293 ARG A O 1
ATOM 2342 N N . SER A 1 294 ? -1.275 -15.976 37.898 1.00 87.75 294 SER A N 1
ATOM 2343 C CA . SER A 1 294 ? -2.212 -17.026 37.477 1.00 87.75 294 SER A CA 1
ATOM 2344 C C . SER A 1 294 ? -1.633 -18.003 36.448 1.00 87.75 294 SER A C 1
ATOM 2346 O O . SER A 1 294 ? -2.277 -19.009 36.155 1.00 87.75 294 SER A O 1
ATOM 2348 N N . VAL A 1 295 ? -0.441 -17.721 35.910 1.00 89.94 295 VAL A N 1
ATOM 2349 C CA . VAL A 1 295 ? 0.278 -18.617 34.997 1.00 89.94 295 VAL A CA 1
ATOM 2350 C C . VAL A 1 295 ? 0.771 -19.835 35.777 1.00 89.94 295 VAL A C 1
ATOM 2352 O O . VAL A 1 295 ? 1.312 -19.699 36.879 1.00 89.94 295 VAL A O 1
ATOM 2355 N N . LYS A 1 296 ? 0.560 -21.035 35.229 1.00 90.69 296 LYS A N 1
ATOM 2356 C CA . LYS A 1 296 ? 1.039 -22.270 35.859 1.00 90.69 296 LYS A CA 1
ATOM 2357 C C . LYS A 1 296 ? 2.543 -22.453 35.601 1.00 90.69 296 LYS A C 1
ATOM 2359 O O . LYS A 1 296 ? 3.036 -21.976 34.579 1.00 90.69 296 LYS A O 1
ATOM 2364 N N . PRO A 1 297 ? 3.270 -23.138 36.502 1.00 92.75 297 PRO A N 1
ATOM 2365 C CA . PRO A 1 297 ? 4.664 -23.513 36.263 1.00 92.75 297 PRO A CA 1
ATOM 2366 C C . PRO A 1 297 ? 4.846 -24.206 34.908 1.00 92.75 297 PRO A C 1
ATOM 2368 O O . PRO A 1 297 ? 4.046 -25.074 34.554 1.00 92.75 297 PRO A O 1
ATOM 2371 N N . GLY A 1 298 ? 5.873 -23.804 34.160 1.00 91.12 298 GLY A N 1
ATOM 2372 C CA . GLY A 1 298 ? 6.203 -24.358 32.846 1.00 91.12 298 GLY A CA 1
ATOM 2373 C C . GLY A 1 298 ? 5.332 -23.874 31.689 1.00 91.12 298 GLY A C 1
ATOM 2374 O O . GLY A 1 298 ? 5.466 -24.363 30.568 1.00 91.12 298 GLY A O 1
ATOM 2375 N N . GLU A 1 299 ? 4.433 -22.917 31.921 1.00 92.31 299 GLU A N 1
ATOM 2376 C CA . GLU A 1 299 ? 3.613 -22.330 30.865 1.00 92.31 299 GLU A CA 1
ATOM 2377 C C . GLU A 1 299 ? 4.122 -20.942 30.450 1.00 92.31 299 GLU A C 1
ATOM 2379 O O . GLU A 1 299 ? 4.513 -20.117 31.278 1.00 92.31 299 GLU A O 1
ATOM 2384 N N . THR A 1 300 ? 4.031 -20.660 29.144 1.00 92.88 300 THR A N 1
ATOM 2385 C CA . THR A 1 300 ? 4.166 -19.304 28.597 1.00 92.88 300 THR A CA 1
ATOM 2386 C C . THR A 1 300 ? 2.812 -18.803 28.126 1.00 92.88 300 THR A C 1
ATOM 2388 O O . THR A 1 300 ? 2.114 -19.457 27.347 1.00 92.88 300 THR A O 1
ATOM 2391 N N . TRP A 1 301 ? 2.444 -17.620 28.597 1.00 93.31 301 TRP A N 1
ATOM 2392 C CA . TRP A 1 301 ? 1.203 -16.948 28.244 1.00 93.31 301 TRP A CA 1
ATOM 2393 C C . TRP A 1 301 ? 1.489 -15.629 27.538 1.00 93.31 301 TRP A C 1
ATOM 2395 O O . TRP A 1 301 ? 2.499 -14.986 27.802 1.00 93.31 301 TRP A O 1
ATOM 2405 N N . VAL A 1 302 ? 0.584 -15.204 26.659 1.00 91.31 302 VAL A N 1
ATOM 2406 C CA . VAL A 1 302 ? 0.675 -13.945 25.908 1.00 91.31 302 VAL A CA 1
ATOM 2407 C C . VAL A 1 302 ? -0.604 -13.131 26.053 1.00 91.31 302 VAL A C 1
ATOM 2409 O O . VAL A 1 302 ? -1.709 -13.679 26.068 1.00 91.31 302 VAL A O 1
ATOM 2412 N N . THR A 1 303 ? -0.487 -11.807 26.125 1.00 88.19 303 THR A N 1
ATOM 2413 C CA . THR A 1 303 ? -1.656 -10.922 26.001 1.00 88.19 303 THR A CA 1
ATOM 2414 C C . THR A 1 303 ? -2.187 -10.933 24.569 1.00 88.19 303 THR A C 1
ATOM 2416 O O . THR A 1 303 ? -1.488 -11.331 23.641 1.00 88.19 303 THR A O 1
ATOM 2419 N N . ARG A 1 304 ? -3.428 -10.478 24.352 1.00 82.31 304 ARG A N 1
ATOM 2420 C CA . ARG A 1 304 ? -4.023 -10.439 23.003 1.00 82.31 304 ARG A CA 1
ATOM 2421 C C . ARG A 1 304 ? -3.182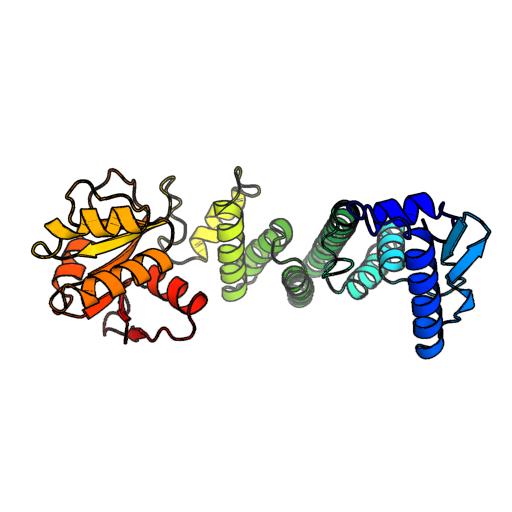 -9.695 21.967 1.00 82.31 304 ARG A C 1
ATOM 2423 O O . ARG A 1 304 ? -3.048 -10.196 20.859 1.00 82.31 304 ARG A O 1
ATOM 2430 N N . GLY A 1 305 ? -2.623 -8.540 22.331 1.00 78.81 305 GLY A N 1
ATOM 2431 C CA . GLY A 1 305 ? -1.744 -7.781 21.436 1.00 78.81 305 GLY A CA 1
ATOM 2432 C C . GLY A 1 305 ? -0.499 -8.581 21.058 1.00 78.81 305 GLY A C 1
ATOM 2433 O O . GLY A 1 305 ? -0.228 -8.762 19.877 1.00 78.81 305 GLY A O 1
ATOM 2434 N N . ALA A 1 306 ? 0.186 -9.149 22.056 1.00 82.50 306 ALA A N 1
ATOM 2435 C CA . ALA A 1 306 ? 1.369 -9.977 21.827 1.00 82.50 306 ALA A CA 1
ATOM 2436 C C . ALA A 1 306 ? 1.050 -11.208 20.966 1.00 82.50 306 ALA A C 1
ATOM 2438 O O . ALA A 1 306 ? 1.781 -11.507 20.032 1.00 82.50 306 ALA A O 1
ATOM 2439 N N . GLY A 1 307 ? -0.064 -11.891 21.239 1.00 82.19 307 GLY A N 1
ATOM 2440 C CA . GLY A 1 307 ? -0.487 -13.068 20.482 1.00 82.19 307 GLY A CA 1
ATOM 2441 C C . GLY A 1 307 ? -0.763 -12.777 19.006 1.00 82.19 307 GLY A C 1
ATOM 2442 O O . GLY A 1 307 ? -0.378 -13.578 18.165 1.00 82.19 307 GLY A O 1
ATOM 2443 N N . ALA A 1 308 ? -1.375 -11.631 18.687 1.00 78.62 308 ALA A N 1
ATOM 2444 C CA . ALA A 1 308 ? -1.610 -11.231 17.299 1.00 78.62 308 ALA A CA 1
ATOM 2445 C C . ALA A 1 308 ? -0.292 -11.043 16.531 1.00 78.62 308 ALA A C 1
ATOM 2447 O O . ALA A 1 308 ? -0.149 -11.572 15.437 1.00 78.62 308 ALA A O 1
ATOM 2448 N N . VAL A 1 309 ? 0.685 -10.366 17.143 1.00 75.25 309 VAL A N 1
ATOM 2449 C CA . VAL A 1 309 ? 2.015 -10.160 16.546 1.00 75.25 309 VAL A CA 1
ATOM 2450 C C . VAL A 1 309 ? 2.767 -11.483 16.373 1.00 75.25 309 VAL A C 1
ATOM 2452 O O . VAL A 1 309 ? 3.420 -11.694 15.361 1.00 75.25 309 VAL A O 1
ATOM 2455 N N . LEU A 1 310 ? 2.667 -12.404 17.337 1.00 77.81 310 LEU A N 1
ATOM 2456 C CA . LEU A 1 310 ? 3.326 -13.710 17.228 1.00 77.81 310 LEU A CA 1
ATOM 2457 C C . LEU A 1 310 ? 2.746 -14.582 16.110 1.00 77.81 310 LEU A C 1
ATOM 2459 O O . LEU A 1 310 ? 3.510 -15.245 15.419 1.00 77.81 310 LEU A O 1
ATOM 2463 N N . LEU A 1 311 ? 1.423 -14.580 15.928 1.00 77.00 311 LEU A N 1
ATOM 2464 C CA . LEU A 1 311 ? 0.775 -15.338 14.852 1.00 77.00 311 LEU A CA 1
ATOM 2465 C C . LEU A 1 311 ? 1.147 -14.818 13.457 1.00 77.00 311 LEU A C 1
ATOM 2467 O O . LEU A 1 311 ? 1.203 -15.609 12.526 1.00 77.00 311 LEU A O 1
ATOM 2471 N N . ASP A 1 312 ? 1.405 -13.516 13.331 1.00 70.88 312 ASP A N 1
ATOM 2472 C CA . ASP A 1 312 ? 1.818 -12.879 12.074 1.00 70.88 312 ASP A CA 1
ATOM 2473 C C . ASP A 1 312 ? 3.276 -13.207 11.702 1.00 70.88 312 ASP A C 1
ATOM 2475 O O . ASP A 1 312 ? 3.633 -13.280 10.531 1.00 70.88 312 ASP A O 1
ATOM 2479 N N . HIS A 1 313 ? 4.131 -13.440 12.704 1.00 72.81 313 HIS A N 1
ATOM 2480 C CA . HIS A 1 313 ? 5.564 -13.671 12.499 1.00 72.81 313 HIS A CA 1
ATOM 2481 C C . HIS A 1 313 ? 6.004 -15.143 12.519 1.00 72.81 313 HIS A C 1
ATOM 2483 O O . HIS A 1 313 ? 7.093 -15.444 12.029 1.00 72.81 313 HIS A O 1
ATOM 2489 N N . ASP A 1 314 ? 5.228 -16.052 13.114 1.00 73.38 314 ASP A N 1
ATOM 2490 C CA . ASP A 1 314 ? 5.581 -17.471 13.220 1.00 73.38 314 ASP A CA 1
ATOM 2491 C C . ASP A 1 314 ? 4.342 -18.361 13.044 1.00 73.38 314 ASP A C 1
ATOM 2493 O O . ASP A 1 314 ? 3.588 -18.607 13.991 1.00 73.38 314 ASP A O 1
ATOM 2497 N N . GLU A 1 315 ? 4.174 -18.907 11.836 1.00 71.19 315 GLU A N 1
ATOM 2498 C CA . GLU A 1 315 ? 3.072 -19.809 11.472 1.00 71.19 315 GLU A CA 1
ATOM 2499 C C . GLU A 1 315 ? 3.026 -21.094 12.312 1.00 71.19 315 GLU A C 1
ATOM 2501 O O . GLU A 1 315 ? 1.988 -21.764 12.369 1.00 71.19 315 GLU A O 1
ATOM 2506 N N . SER A 1 316 ? 4.129 -21.462 12.975 1.00 76.69 316 SER A N 1
ATOM 2507 C CA . SER A 1 316 ? 4.173 -22.613 13.881 1.00 76.69 316 SER A CA 1
ATOM 2508 C C . SER A 1 316 ? 3.583 -22.303 15.257 1.00 76.69 316 SER A C 1
ATOM 2510 O O . SER A 1 316 ? 3.201 -23.223 15.981 1.00 76.69 316 SER A O 1
ATOM 2512 N N . THR A 1 317 ? 3.422 -21.021 15.610 1.00 81.25 317 THR A N 1
ATOM 2513 C CA . THR A 1 317 ? 2.835 -20.625 16.890 1.00 81.25 317 THR A CA 1
ATOM 2514 C C . THR A 1 317 ? 1.378 -21.088 16.967 1.00 81.25 317 THR A C 1
ATOM 2516 O O . THR A 1 317 ? 0.543 -20.821 16.099 1.00 81.25 317 THR A O 1
ATOM 2519 N N . ARG A 1 318 ? 1.047 -21.803 18.045 1.00 85.06 318 ARG A N 1
ATOM 2520 C CA . ARG A 1 318 ? -0.314 -22.248 18.355 1.00 85.06 318 ARG A CA 1
ATOM 2521 C C . ARG A 1 318 ? -0.756 -21.610 19.665 1.00 85.06 318 ARG A C 1
ATOM 2523 O O . ARG A 1 318 ? -0.043 -21.660 20.664 1.00 85.06 318 ARG A O 1
ATOM 2530 N N . LEU A 1 319 ? -1.936 -20.995 19.661 1.00 87.06 319 LEU A N 1
ATOM 2531 C CA . LEU A 1 319 ? -2.480 -20.276 20.812 1.00 87.06 319 LEU A CA 1
ATOM 2532 C C . LEU A 1 319 ? -3.759 -20.947 21.319 1.00 87.06 319 LEU A C 1
ATOM 2534 O O . LEU A 1 319 ? -4.705 -21.143 20.560 1.00 87.06 319 LEU A O 1
ATOM 2538 N N . GLN A 1 320 ? -3.815 -21.254 22.617 1.00 87.44 320 GLN A N 1
ATOM 2539 C CA . GLN A 1 320 ? -5.022 -21.747 23.285 1.00 87.44 320 GLN A CA 1
ATOM 2540 C C . GLN A 1 320 ? -5.714 -20.616 24.054 1.00 87.44 320 GLN A C 1
ATOM 2542 O O . GLN A 1 320 ? -5.099 -19.927 24.871 1.00 87.44 320 GLN A O 1
ATOM 2547 N N . VAL A 1 321 ? -7.009 -20.428 23.795 1.00 77.50 321 VAL A N 1
ATOM 2548 C CA . VAL A 1 321 ? -7.825 -19.352 24.376 1.00 77.50 321 VAL A CA 1
ATOM 2549 C C . VAL A 1 321 ? -8.223 -19.675 25.820 1.00 77.50 321 VAL A C 1
ATOM 2551 O O . VAL A 1 321 ? -8.688 -20.776 26.106 1.00 77.50 321 VAL A O 1
ATOM 2554 N N . ARG A 1 322 ? -8.112 -18.695 26.728 1.00 69.62 322 ARG A N 1
ATOM 2555 C CA . ARG A 1 322 ? -8.721 -18.755 28.072 1.00 69.62 322 ARG A CA 1
ATOM 2556 C C . ARG A 1 322 ? -10.183 -18.300 28.027 1.00 69.62 322 ARG A C 1
ATOM 2558 O O . ARG A 1 322 ? -10.514 -17.386 27.276 1.00 69.62 322 ARG A O 1
ATOM 2565 N N . GLU A 1 323 ? -11.022 -18.820 28.923 1.00 55.28 323 GLU A N 1
ATOM 2566 C CA . GLU A 1 323 ? -12.445 -18.452 29.091 1.00 55.28 323 GLU A CA 1
ATOM 2567 C C . GLU A 1 323 ? -12.724 -16.932 29.129 1.00 55.28 323 GLU A C 1
ATOM 2569 O O . GLU A 1 323 ? -13.783 -16.490 28.698 1.00 55.28 323 GLU A O 1
ATOM 2574 N N . ASN A 1 324 ? -11.765 -16.103 29.569 1.00 62.41 324 ASN A N 1
ATOM 2575 C CA . ASN A 1 324 ? -11.917 -14.643 29.640 1.00 62.41 324 ASN A CA 1
ATOM 2576 C C . ASN A 1 324 ? -11.406 -13.855 28.411 1.00 62.41 324 ASN A C 1
ATOM 2578 O O . ASN A 1 324 ? -11.413 -12.626 28.452 1.00 62.41 324 ASN A O 1
ATOM 2582 N N . ARG A 1 325 ? -10.948 -14.527 27.338 1.00 63.62 325 ARG A N 1
ATOM 2583 C CA . ARG A 1 325 ? -10.500 -13.959 26.039 1.00 63.62 325 ARG A CA 1
ATOM 2584 C C . ARG A 1 325 ? -9.413 -12.864 26.085 1.00 63.62 325 ARG A C 1
ATOM 2586 O O . ARG A 1 325 ? -9.175 -12.195 25.079 1.00 63.62 325 ARG A O 1
ATOM 2593 N N . LYS A 1 326 ? -8.739 -12.650 27.222 1.00 68.56 326 LYS A N 1
ATOM 2594 C CA . LYS A 1 326 ? -7.742 -11.566 27.378 1.00 68.56 326 LYS A CA 1
ATOM 2595 C C . LYS A 1 326 ? -6.293 -12.003 27.155 1.00 68.56 326 LYS A C 1
ATOM 2597 O O . LYS A 1 326 ? -5.475 -11.177 26.753 1.00 68.56 326 LYS A O 1
ATOM 2602 N N . CYS A 1 327 ? -5.977 -13.272 27.401 1.00 80.31 327 CYS A N 1
ATOM 2603 C CA . CYS A 1 327 ? -4.656 -13.852 27.161 1.00 80.31 327 CYS A CA 1
ATOM 2604 C C . CYS A 1 327 ? -4.788 -15.252 26.562 1.00 80.31 327 CYS A C 1
ATOM 2606 O O . CYS A 1 327 ? -5.829 -15.902 26.698 1.00 80.31 327 CYS A O 1
ATOM 2608 N N . TYR A 1 328 ? -3.707 -15.697 25.937 1.00 86.19 328 TYR A N 1
ATOM 2609 C CA . TYR A 1 328 ? -3.598 -16.976 25.258 1.00 86.19 328 TYR A CA 1
ATOM 2610 C C . TYR A 1 328 ? -2.408 -17.738 25.826 1.00 86.19 328 TYR A C 1
ATOM 2612 O O . TYR A 1 328 ? -1.373 -17.142 26.121 1.00 86.19 328 TYR A O 1
ATOM 2620 N N . ARG A 1 329 ? -2.544 -19.051 25.975 1.00 90.62 329 ARG A N 1
ATOM 2621 C CA . ARG A 1 329 ? -1.410 -19.926 26.271 1.00 90.62 329 ARG A CA 1
ATOM 2622 C C . ARG A 1 329 ? -0.703 -20.261 24.961 1.00 90.62 329 ARG A C 1
ATOM 2624 O O . ARG A 1 329 ? -1.374 -20.649 24.007 1.00 90.62 329 ARG A O 1
ATOM 2631 N N . ILE A 1 330 ? 0.622 -20.138 24.926 1.00 87.88 330 ILE A N 1
ATOM 2632 C CA . ILE A 1 330 ? 1.419 -20.672 23.819 1.00 87.88 330 ILE A CA 1
ATOM 2633 C C . ILE A 1 330 ? 1.489 -22.190 23.995 1.00 87.88 330 ILE A C 1
ATOM 2635 O O . ILE A 1 330 ? 1.929 -22.683 25.037 1.00 87.88 330 ILE A O 1
ATOM 2639 N N . LEU A 1 331 ? 1.017 -22.924 22.994 1.00 85.19 331 LEU A N 1
ATOM 2640 C CA . LEU A 1 331 ? 1.252 -24.355 22.874 1.00 85.19 331 LEU A CA 1
ATOM 2641 C C . LEU A 1 331 ? 2.596 -24.507 22.155 1.00 85.19 331 LEU A C 1
ATOM 2643 O O . LEU A 1 331 ? 2.771 -23.935 21.079 1.00 85.19 331 LEU A O 1
ATOM 2647 N N . ALA A 1 332 ? 3.548 -25.146 22.837 1.00 63.69 332 ALA A N 1
ATOM 2648 C CA . ALA A 1 332 ? 4.928 -25.301 22.382 1.00 63.69 332 ALA A CA 1
ATOM 2649 C C . ALA A 1 332 ? 5.033 -26.048 21.050 1.00 63.69 332 ALA A C 1
ATOM 2651 O O . ALA A 1 332 ? 4.200 -26.960 20.830 1.00 63.69 332 ALA A O 1
#